Protein AF-A0A350PKM1-F1 (afdb_monomer_lite)

Sequence (314 aa):
NRLILPARETRKLHSKLIIVDVNEETPDDEAVIIAGSYNFSNNAELSNDENTIIIFSDEIANQYYQNFKGVMSRAKGKSFGPSPKIDSEKFYEVYAVRDGAEFEIEIVPGFGYPVQLLGVEVPSIYAGEDSAYYFSGASASYLKNLLEGRRVRVFDYDGGEAYSAYNRFFAYVEIDIDGRTSSLNKEMLINGFGIYSEDFKQNEDSVKAFKNYEKIAKDNKRAIWKQESKIGTKVLRAKEIETGSAIEVVYPININTADQATLQLLPGIGKTYASRIIEYRLENKGFSSIEDLLKIKGIGAKRLARIRPLITLY

Radius of gyration: 25.8 Å; chains: 1; bounding box: 75×56×61 Å

Structure (mmCIF, N/CA/C/O backbone):
data_AF-A0A350PKM1-F1
#
_entry.id   AF-A0A350PKM1-F1
#
loop_
_atom_site.group_PDB
_atom_site.id
_atom_site.type_symbol
_atom_site.label_atom_id
_atom_site.label_alt_id
_atom_site.label_comp_id
_atom_site.label_asym_id
_atom_site.label_entity_id
_atom_site.label_seq_id
_atom_site.pdbx_PDB_ins_code
_atom_site.Cartn_x
_atom_site.Cartn_y
_atom_site.Cartn_z
_atom_site.occupancy
_atom_site.B_iso_or_equiv
_atom_site.auth_seq_id
_atom_site.auth_comp_id
_atom_site.auth_asym_id
_atom_site.auth_atom_id
_atom_site.pdbx_PDB_model_num
ATOM 1 N N . ASN A 1 1 ? 32.657 -17.689 -6.360 1.00 34.56 1 ASN A N 1
ATOM 2 C CA . ASN A 1 1 ? 31.602 -16.971 -5.607 1.00 34.56 1 ASN A CA 1
ATOM 3 C C . ASN A 1 1 ? 30.751 -16.141 -6.554 1.00 34.56 1 ASN A C 1
ATOM 5 O O . ASN A 1 1 ? 31.168 -15.054 -6.929 1.00 34.56 1 ASN A O 1
ATOM 9 N N . ARG A 1 2 ? 29.591 -16.649 -6.997 1.00 35.19 2 ARG A N 1
ATOM 10 C CA . ARG A 1 2 ? 28.630 -15.833 -7.760 1.00 35.19 2 ARG A CA 1
ATOM 11 C C . ARG A 1 2 ? 27.953 -14.879 -6.778 1.00 35.19 2 ARG A C 1
ATOM 13 O O . ARG A 1 2 ? 27.209 -15.322 -5.911 1.00 35.19 2 ARG A O 1
ATOM 20 N N . LEU A 1 3 ? 28.267 -13.591 -6.879 1.00 40.47 3 LEU A N 1
ATOM 21 C CA . LEU A 1 3 ? 27.626 -12.550 -6.086 1.00 40.47 3 LEU A CA 1
ATOM 22 C C . LEU A 1 3 ? 26.217 -12.326 -6.655 1.00 40.47 3 LEU A C 1
ATOM 24 O O . LEU A 1 3 ? 26.036 -11.562 -7.599 1.00 40.47 3 LEU A O 1
ATOM 28 N N . ILE A 1 4 ? 25.229 -13.050 -6.134 1.00 52.91 4 ILE A N 1
ATOM 29 C CA . ILE A 1 4 ? 23.826 -12.834 -6.494 1.00 52.91 4 ILE A CA 1
ATOM 30 C C . ILE A 1 4 ? 23.336 -11.656 -5.656 1.00 52.91 4 ILE A C 1
ATOM 32 O O . ILE A 1 4 ? 23.160 -11.777 -4.445 1.00 52.91 4 ILE A O 1
ATOM 36 N N . LEU A 1 5 ? 23.171 -10.496 -6.290 1.00 50.66 5 LEU A N 1
ATOM 37 C CA . LEU A 1 5 ? 22.567 -9.343 -5.630 1.00 50.66 5 LEU A CA 1
ATOM 38 C C . LEU A 1 5 ? 21.067 -9.613 -5.426 1.00 50.66 5 LEU A C 1
ATOM 40 O O . LEU A 1 5 ? 20.422 -10.112 -6.352 1.00 50.66 5 LEU A O 1
ATOM 44 N N . PRO A 1 6 ? 20.486 -9.281 -4.259 1.00 47.75 6 PRO A N 1
ATOM 45 C CA . PRO A 1 6 ? 19.041 -9.329 -4.088 1.00 47.75 6 PRO A CA 1
ATOM 46 C C . PRO A 1 6 ? 18.396 -8.390 -5.112 1.00 47.75 6 PRO A C 1
ATOM 48 O O . PRO A 1 6 ? 18.713 -7.201 -5.169 1.00 47.75 6 PRO A O 1
ATOM 51 N N . ALA A 1 7 ? 17.520 -8.932 -5.957 1.00 50.00 7 ALA A N 1
ATOM 52 C CA . ALA A 1 7 ? 16.883 -8.156 -7.009 1.00 50.00 7 ALA A CA 1
ATOM 53 C C . ALA A 1 7 ? 15.925 -7.126 -6.387 1.00 50.00 7 ALA A C 1
ATOM 55 O O . ALA A 1 7 ? 14.864 -7.481 -5.884 1.00 50.00 7 ALA A O 1
ATOM 56 N N . ARG A 1 8 ? 16.296 -5.841 -6.454 1.00 53.56 8 ARG A N 1
ATOM 57 C CA . ARG A 1 8 ? 15.384 -4.692 -6.274 1.00 53.56 8 ARG A CA 1
ATOM 58 C C . ARG A 1 8 ? 14.701 -4.283 -7.586 1.00 53.56 8 ARG A C 1
ATOM 60 O O . ARG A 1 8 ? 14.179 -3.183 -7.712 1.00 53.56 8 ARG A O 1
ATOM 67 N N . GLU A 1 9 ? 14.749 -5.162 -8.581 1.00 57.47 9 GLU A N 1
ATOM 68 C CA . GLU A 1 9 ? 14.128 -4.984 -9.886 1.00 57.47 9 GLU A CA 1
ATOM 69 C C . GLU A 1 9 ? 12.878 -5.866 -9.965 1.00 57.47 9 GLU A C 1
ATOM 71 O O . GLU A 1 9 ? 12.945 -7.073 -9.738 1.00 57.47 9 GLU A O 1
ATOM 76 N N . THR A 1 10 ? 11.735 -5.257 -10.290 1.00 53.25 10 THR A N 1
ATOM 77 C CA . THR A 1 10 ? 10.435 -5.940 -10.405 1.00 53.25 10 THR A CA 1
ATOM 78 C C . THR A 1 10 ? 10.341 -6.838 -11.641 1.00 53.25 10 THR A C 1
ATOM 80 O O . THR A 1 10 ? 9.487 -7.719 -11.711 1.00 53.25 10 THR A O 1
ATOM 83 N N . ARG A 1 11 ? 11.238 -6.656 -12.617 1.00 57.78 11 ARG A N 1
ATOM 84 C CA . ARG A 1 11 ? 11.265 -7.405 -13.877 1.00 57.78 11 ARG A CA 1
ATOM 85 C C . ARG A 1 11 ? 12.190 -8.612 -13.749 1.00 57.78 11 ARG A C 1
ATOM 87 O O . ARG A 1 11 ? 13.410 -8.478 -13.809 1.00 57.78 11 ARG A O 1
ATOM 94 N N . LYS A 1 12 ? 11.623 -9.812 -13.620 1.00 51.53 12 LYS A N 1
ATOM 95 C CA . LYS A 1 12 ? 12.386 -11.058 -13.784 1.00 51.53 12 LYS A CA 1
ATOM 96 C C . LYS A 1 12 ? 12.507 -11.369 -15.276 1.00 51.53 12 LYS A C 1
ATOM 98 O O . LYS A 1 12 ? 11.635 -12.013 -15.844 1.00 51.53 12 LYS A O 1
ATOM 103 N N . LEU A 1 13 ? 13.570 -10.900 -15.924 1.00 50.59 13 LEU A N 1
ATOM 104 C CA . LEU A 1 13 ? 13.894 -11.337 -17.284 1.00 50.59 13 LEU A CA 1
ATOM 105 C C . LEU A 1 13 ? 14.680 -12.653 -17.216 1.00 50.59 13 LEU A C 1
ATOM 107 O O . LEU A 1 13 ? 15.736 -12.718 -16.594 1.00 50.59 13 LEU A O 1
ATOM 111 N N . HIS A 1 14 ? 14.162 -13.703 -17.859 1.00 58.03 14 HIS A N 1
ATOM 112 C CA . HIS A 1 14 ? 14.832 -15.003 -18.022 1.00 58.03 14 HIS A CA 1
ATOM 113 C C . HIS A 1 14 ? 15.586 -15.093 -19.367 1.00 58.03 14 HIS A C 1
ATOM 115 O O . HIS A 1 14 ? 15.709 -16.167 -19.958 1.00 58.03 14 HIS A O 1
ATOM 121 N N . SER A 1 15 ? 16.065 -13.959 -19.887 1.00 63.00 15 SER A N 1
ATOM 122 C CA . SER A 1 15 ? 16.890 -13.904 -21.099 1.00 63.00 15 SER A CA 1
ATOM 123 C C . SER A 1 15 ? 18.351 -14.188 -20.757 1.00 63.00 15 SER A C 1
ATOM 125 O O . SER A 1 15 ? 18.893 -13.571 -19.837 1.00 63.00 15 SER A O 1
ATOM 127 N N . LYS A 1 16 ? 19.001 -15.084 -21.507 1.00 78.19 16 LYS A N 1
ATOM 128 C CA . LYS A 1 16 ? 20.454 -15.277 -21.436 1.00 78.19 16 LYS A CA 1
ATOM 129 C C . LYS A 1 16 ? 21.103 -14.336 -22.437 1.00 78.19 16 LYS A C 1
ATOM 131 O O . LYS A 1 16 ? 20.710 -14.301 -23.600 1.00 78.19 16 LYS A O 1
ATOM 136 N N . LEU A 1 17 ? 22.046 -13.547 -21.942 1.00 83.88 17 LEU A N 1
ATOM 137 C CA . LEU A 1 17 ? 22.749 -12.526 -22.700 1.00 83.88 17 LEU A CA 1
ATOM 138 C C . LEU A 1 17 ? 24.229 -12.595 -22.337 1.00 83.88 17 LEU A C 1
ATOM 140 O O . LEU A 1 17 ? 24.576 -12.546 -21.155 1.00 83.88 17 LEU A O 1
ATOM 144 N N . ILE A 1 18 ? 25.078 -12.678 -23.354 1.00 87.81 18 ILE A N 1
ATOM 145 C CA . ILE A 1 18 ? 26.523 -12.494 -23.247 1.00 87.81 18 ILE A CA 1
ATOM 146 C C . ILE A 1 18 ? 26.876 -11.277 -24.102 1.00 87.81 18 ILE A C 1
ATOM 148 O O . ILE A 1 18 ? 26.393 -11.146 -25.226 1.00 87.81 18 ILE A O 1
ATOM 152 N N . ILE A 1 19 ? 27.684 -10.385 -23.534 1.00 87.81 19 ILE A N 1
ATOM 153 C CA . ILE A 1 19 ? 28.197 -9.181 -24.188 1.00 87.81 19 ILE A CA 1
ATOM 154 C C . ILE A 1 19 ? 29.717 -9.296 -24.160 1.00 87.81 19 ILE A C 1
ATOM 156 O O . ILE A 1 19 ? 30.282 -9.445 -23.074 1.00 87.81 19 ILE A O 1
ATOM 160 N N . VAL A 1 20 ? 30.349 -9.252 -25.327 1.00 89.12 20 VAL A N 1
ATOM 161 C CA . VAL A 1 20 ? 31.797 -9.412 -25.501 1.00 89.12 20 VAL A CA 1
ATOM 162 C C . VAL A 1 20 ? 32.359 -8.142 -26.143 1.00 89.12 20 VAL A C 1
ATOM 164 O O . VAL A 1 20 ? 31.715 -7.565 -27.016 1.00 89.12 20 VAL A O 1
ATOM 167 N N . ASP A 1 21 ? 33.493 -7.670 -25.626 1.00 86.81 21 ASP A N 1
ATOM 168 C CA . ASP A 1 21 ? 34.343 -6.592 -26.166 1.00 86.81 21 ASP A CA 1
ATOM 169 C C . ASP A 1 21 ? 33.690 -5.219 -26.430 1.00 86.81 21 ASP A C 1
ATOM 171 O O . ASP A 1 21 ? 34.289 -4.324 -27.005 1.00 86.81 21 ASP A O 1
ATOM 175 N N . VAL A 1 22 ? 32.510 -4.958 -25.856 1.00 82.06 22 VAL A N 1
ATOM 176 C CA . VAL A 1 22 ? 31.774 -3.678 -25.996 1.00 82.06 22 VAL A CA 1
ATOM 177 C C . VAL A 1 22 ? 32.488 -2.417 -25.468 1.00 82.06 22 VAL A C 1
ATOM 179 O O . VAL A 1 22 ? 31.975 -1.314 -25.628 1.00 82.06 22 VAL A O 1
ATOM 182 N N . ASN A 1 23 ? 33.617 -2.557 -24.767 1.00 74.62 23 ASN A N 1
ATOM 183 C CA . ASN A 1 23 ? 34.406 -1.420 -24.272 1.00 74.62 23 ASN A CA 1
ATOM 184 C C . ASN A 1 23 ? 35.846 -1.415 -24.817 1.00 74.62 23 ASN A C 1
ATOM 186 O O . ASN A 1 23 ? 36.644 -0.614 -24.335 1.00 74.62 23 ASN A O 1
ATOM 190 N N . GLU A 1 24 ? 36.196 -2.318 -25.735 1.00 72.44 24 GLU A N 1
ATOM 191 C CA . GLU A 1 24 ? 37.528 -2.351 -26.344 1.00 72.44 24 GLU A CA 1
ATOM 192 C C . GLU A 1 24 ? 37.528 -1.470 -27.601 1.00 72.44 24 GLU A C 1
ATOM 194 O O . GLU A 1 24 ? 36.655 -1.584 -28.455 1.00 72.44 24 GLU A O 1
ATOM 199 N N . GLU A 1 25 ? 38.495 -0.558 -27.708 1.00 59.00 25 GLU A N 1
ATOM 200 C CA . GLU A 1 25 ? 38.661 0.339 -28.864 1.00 59.00 25 GLU A CA 1
ATOM 201 C C . GLU A 1 25 ? 39.729 -0.212 -29.822 1.00 59.00 25 GLU A C 1
ATOM 203 O O . GLU A 1 25 ? 40.675 0.483 -30.203 1.00 59.00 25 GLU A O 1
ATOM 208 N N . THR A 1 26 ? 39.642 -1.493 -30.177 1.00 65.06 26 THR A N 1
ATOM 209 C CA . THR A 1 26 ? 40.535 -2.082 -31.181 1.00 65.06 26 THR A CA 1
ATOM 210 C C . THR A 1 26 ? 39.914 -1.937 -32.573 1.00 65.06 26 THR A C 1
ATOM 212 O O . THR A 1 26 ? 38.827 -2.459 -32.786 1.00 65.06 26 THR A O 1
ATOM 215 N N . PRO A 1 27 ? 40.580 -1.276 -33.544 1.00 61.25 27 PRO A N 1
ATOM 216 C CA . PRO A 1 27 ? 40.003 -0.967 -34.862 1.00 61.25 27 PRO A CA 1
ATOM 217 C C . PRO A 1 27 ? 39.551 -2.169 -35.705 1.00 61.25 27 PRO A C 1
ATOM 219 O O . PRO A 1 27 ? 38.810 -1.979 -36.665 1.00 61.25 27 PRO A O 1
ATOM 222 N N . ASP A 1 28 ? 40.032 -3.368 -35.373 1.00 70.44 28 ASP A N 1
ATOM 223 C CA . ASP A 1 28 ? 39.831 -4.598 -36.143 1.00 70.44 28 ASP A CA 1
ATOM 224 C C . ASP A 1 28 ? 38.879 -5.596 -35.451 1.00 70.44 28 ASP A C 1
ATOM 226 O O . ASP A 1 28 ? 38.765 -6.731 -35.914 1.00 70.44 28 ASP A O 1
ATOM 230 N N . ASP A 1 29 ? 38.229 -5.208 -34.347 1.00 75.56 29 ASP A N 1
ATOM 231 C CA . ASP A 1 29 ? 37.332 -6.086 -33.584 1.00 75.56 29 ASP A CA 1
ATOM 232 C C . ASP A 1 29 ? 35.927 -5.482 -33.484 1.00 75.56 29 ASP A C 1
ATOM 234 O O . ASP A 1 29 ? 35.776 -4.283 -33.255 1.00 75.56 29 ASP A O 1
ATOM 238 N N . GLU A 1 30 ? 34.901 -6.311 -33.673 1.00 81.06 30 GLU A N 1
ATOM 239 C CA . GLU A 1 30 ? 33.496 -5.906 -33.569 1.00 81.06 30 GLU A CA 1
ATOM 240 C C . GLU A 1 30 ? 32.898 -6.495 -32.295 1.00 81.06 30 GLU A C 1
ATOM 242 O O . GLU A 1 30 ? 33.002 -7.696 -32.033 1.00 81.06 30 GLU A O 1
ATOM 247 N N . ALA A 1 31 ? 32.189 -5.678 -31.520 1.00 87.62 31 ALA A N 1
ATOM 248 C CA . ALA A 1 31 ? 31.529 -6.157 -30.319 1.00 87.62 31 ALA A CA 1
ATOM 249 C C . ALA A 1 31 ? 30.467 -7.220 -30.652 1.00 87.62 31 ALA A C 1
ATOM 251 O O . ALA A 1 31 ? 29.660 -7.084 -31.584 1.00 87.62 31 ALA A O 1
ATOM 252 N N . VAL A 1 32 ? 30.426 -8.272 -29.829 1.00 90.81 32 VAL A N 1
ATOM 253 C CA . VAL A 1 32 ? 29.565 -9.439 -30.056 1.00 90.81 32 VAL A CA 1
ATOM 254 C C . VAL A 1 32 ? 28.478 -9.532 -28.995 1.00 90.81 32 VAL A C 1
ATOM 256 O O . VAL A 1 32 ? 28.735 -9.520 -27.786 1.00 90.81 32 VAL A O 1
ATOM 259 N N . ILE A 1 33 ? 27.242 -9.703 -29.458 1.00 90.44 33 ILE A N 1
ATOM 260 C CA . ILE A 1 33 ? 26.096 -10.071 -28.630 1.00 90.44 33 ILE A CA 1
ATOM 261 C C . ILE A 1 33 ? 25.710 -11.513 -28.915 1.00 90.44 33 ILE A C 1
ATOM 263 O O . ILE A 1 33 ? 25.400 -11.869 -30.048 1.00 90.44 33 ILE A O 1
ATOM 267 N N . ILE A 1 34 ? 25.655 -12.325 -27.861 1.00 90.06 34 ILE A N 1
ATOM 268 C CA . ILE A 1 34 ? 25.079 -13.669 -27.910 1.00 90.06 34 ILE A CA 1
ATOM 269 C C . ILE A 1 34 ? 23.816 -13.648 -27.057 1.00 90.06 34 ILE A C 1
ATOM 271 O O . ILE A 1 34 ? 23.873 -13.449 -25.840 1.00 90.06 34 ILE A O 1
ATOM 275 N N . ALA A 1 35 ? 22.669 -13.834 -27.699 1.00 87.12 35 ALA A N 1
ATOM 276 C CA . ALA A 1 35 ? 21.365 -13.819 -27.054 1.00 87.12 35 ALA A CA 1
ATOM 277 C C . ALA A 1 35 ? 20.529 -15.015 -27.511 1.00 87.12 35 ALA A C 1
ATOM 279 O O . ALA A 1 35 ? 20.674 -15.505 -28.630 1.00 87.12 35 ALA A O 1
ATOM 280 N N . GLY A 1 36 ? 19.630 -15.489 -26.654 1.00 82.25 36 GLY A N 1
ATOM 281 C CA . GLY A 1 36 ? 18.785 -16.619 -27.013 1.00 82.25 36 GLY A CA 1
ATOM 282 C C . GLY A 1 36 ? 18.099 -17.286 -25.834 1.00 82.25 36 GLY A C 1
ATOM 283 O O . GLY A 1 36 ? 18.133 -16.801 -24.697 1.00 82.25 36 GLY A O 1
ATOM 284 N N . SER A 1 37 ? 17.476 -18.423 -26.127 1.00 77.75 37 SER A N 1
ATOM 285 C CA . SER A 1 37 ? 16.892 -19.308 -25.120 1.00 77.75 37 SER A CA 1
ATOM 286 C C . SER A 1 37 ? 17.868 -20.371 -24.615 1.00 77.75 37 SER A C 1
ATOM 288 O O . SER A 1 37 ? 17.511 -21.059 -23.658 1.00 77.75 37 SER A O 1
ATOM 290 N N . TYR A 1 38 ? 19.078 -20.453 -25.192 1.00 76.12 38 TYR A N 1
ATOM 291 C CA . TYR A 1 38 ? 20.022 -21.541 -24.938 1.00 76.12 38 TYR A CA 1
ATOM 292 C C . TYR A 1 38 ? 20.408 -21.701 -23.461 1.00 76.12 38 TYR A C 1
ATOM 294 O O . TYR A 1 38 ? 20.801 -20.736 -22.793 1.00 76.12 38 TYR A O 1
ATOM 302 N N . ASN A 1 39 ? 20.306 -22.928 -22.949 1.00 73.69 39 ASN A N 1
ATOM 303 C CA . ASN A 1 39 ? 20.687 -23.327 -21.600 1.00 73.69 39 ASN A CA 1
ATOM 304 C C . ASN A 1 39 ? 21.646 -24.512 -21.665 1.00 73.69 39 ASN A C 1
ATOM 306 O O . ASN A 1 39 ? 21.363 -25.515 -22.305 1.00 73.69 39 ASN A O 1
ATOM 310 N N . PHE A 1 40 ? 22.719 -24.476 -20.875 1.00 74.19 40 PHE A N 1
ATOM 311 C CA . PHE A 1 40 ? 23.595 -25.636 -20.688 1.00 74.19 40 PHE A CA 1
ATOM 312 C C . PHE A 1 40 ? 22.873 -26.734 -19.879 1.00 74.19 40 PHE A C 1
ATOM 314 O O . PHE A 1 40 ? 23.018 -26.814 -18.657 1.00 74.19 40 PHE A O 1
ATOM 321 N N . SER A 1 41 ? 22.034 -27.536 -20.542 1.00 76.50 41 SER A N 1
ATOM 322 C CA . SER A 1 41 ? 21.168 -28.551 -19.931 1.00 76.50 41 SER A CA 1
ATOM 323 C C . SER A 1 41 ? 21.032 -29.798 -20.810 1.00 76.50 41 SER A C 1
ATOM 325 O O . SER A 1 41 ? 21.142 -29.715 -22.028 1.00 76.50 41 SER A O 1
ATOM 327 N N . ASN A 1 42 ? 20.709 -30.950 -20.209 1.00 77.94 42 ASN A N 1
ATOM 328 C CA . ASN A 1 42 ? 20.476 -32.188 -20.970 1.00 77.94 42 ASN A CA 1
ATOM 329 C C . ASN A 1 42 ? 19.335 -32.056 -21.992 1.00 77.94 42 ASN A C 1
ATOM 331 O O . ASN A 1 42 ? 19.364 -32.718 -23.023 1.00 77.94 42 ASN A O 1
ATOM 335 N N . ASN A 1 43 ? 18.331 -31.217 -21.720 1.00 75.19 43 ASN A N 1
ATOM 336 C CA . ASN A 1 43 ? 17.219 -31.013 -22.650 1.00 75.19 43 ASN A CA 1
ATOM 337 C C . ASN A 1 43 ? 17.659 -30.243 -23.902 1.00 75.19 43 ASN A C 1
ATOM 339 O O . ASN A 1 43 ? 17.219 -30.595 -24.991 1.00 75.19 43 ASN A O 1
ATOM 343 N N . ALA A 1 44 ? 18.563 -29.269 -23.762 1.00 70.19 44 ALA A N 1
ATOM 344 C CA . ALA A 1 44 ? 19.151 -28.551 -24.893 1.00 70.19 44 ALA A CA 1
ATOM 345 C C . ALA A 1 44 ? 19.900 -29.502 -25.840 1.00 70.19 44 ALA A C 1
ATOM 347 O O . ALA A 1 44 ? 19.700 -29.462 -27.050 1.00 70.19 44 ALA A O 1
ATOM 348 N N . GLU A 1 45 ? 20.692 -30.415 -25.270 1.00 73.12 45 GLU A N 1
ATOM 349 C CA . GLU A 1 45 ? 21.481 -31.397 -26.024 1.00 73.12 45 GLU A CA 1
ATOM 350 C C . GLU A 1 45 ? 20.616 -32.453 -26.731 1.00 73.12 45 GLU A C 1
ATOM 352 O O . GLU A 1 45 ? 20.971 -32.934 -27.805 1.00 73.12 45 GLU A O 1
ATOM 357 N N . LEU A 1 46 ? 19.487 -32.842 -26.127 1.00 79.31 46 LEU A N 1
ATOM 358 C CA . LEU A 1 46 ? 18.683 -33.975 -26.602 1.00 79.31 46 LEU A CA 1
ATOM 359 C C . LEU A 1 46 ? 17.446 -33.572 -27.412 1.00 79.31 46 LEU A C 1
ATOM 361 O O . LEU A 1 46 ? 17.027 -34.330 -28.284 1.00 79.31 46 LEU A O 1
ATOM 365 N N . SER A 1 47 ? 16.841 -32.420 -27.117 1.00 78.56 47 SER A N 1
ATOM 366 C CA . SER A 1 47 ? 15.593 -31.962 -27.744 1.00 78.56 47 SER A CA 1
ATOM 367 C C . SER A 1 47 ? 15.794 -30.812 -28.732 1.00 78.56 47 SER A C 1
ATOM 369 O O . SER A 1 47 ? 14.922 -30.610 -29.573 1.00 78.56 47 SER A O 1
ATOM 371 N N . ASN A 1 48 ? 16.919 -30.087 -28.641 1.00 69.56 48 ASN A N 1
ATOM 372 C CA . ASN A 1 48 ? 17.328 -29.001 -29.540 1.00 69.56 48 ASN A CA 1
ATOM 373 C C . ASN A 1 48 ? 16.192 -28.026 -29.925 1.00 69.56 48 ASN A C 1
ATOM 375 O O . ASN A 1 48 ? 15.982 -27.720 -31.098 1.00 69.56 48 ASN A O 1
ATOM 379 N N . ASP A 1 49 ? 15.431 -27.559 -28.934 1.00 72.56 49 ASP A N 1
ATOM 380 C CA . ASP A 1 49 ? 14.346 -26.578 -29.080 1.00 72.56 49 ASP A CA 1
ATOM 381 C C . ASP A 1 49 ? 14.792 -25.144 -28.724 1.00 72.56 49 ASP A C 1
ATOM 383 O O . ASP A 1 49 ? 13.974 -24.238 -28.537 1.00 72.56 49 ASP A O 1
ATOM 387 N N . GLU A 1 50 ? 16.105 -24.919 -28.642 1.00 76.50 50 GLU A N 1
ATOM 388 C CA . GLU A 1 50 ? 16.705 -23.652 -28.244 1.00 76.50 50 GLU A CA 1
ATOM 389 C C . GLU A 1 50 ? 17.212 -22.857 -29.452 1.00 76.50 50 GLU A C 1
ATOM 391 O O . GLU A 1 50 ? 17.787 -23.397 -30.391 1.00 76.50 50 GLU A O 1
ATOM 396 N N . ASN A 1 51 ? 17.023 -21.537 -29.411 1.00 79.81 51 ASN A N 1
ATOM 397 C CA . ASN A 1 51 ? 17.501 -20.629 -30.446 1.00 79.81 51 ASN A CA 1
ATOM 398 C C . ASN A 1 51 ? 18.624 -19.757 -29.884 1.00 79.81 51 ASN A C 1
ATOM 400 O O . ASN A 1 51 ? 18.469 -19.167 -28.809 1.00 79.81 51 ASN A O 1
ATOM 404 N N . THR A 1 52 ? 19.707 -19.628 -30.651 1.00 85.44 52 THR A N 1
ATOM 405 C CA . THR A 1 52 ? 20.831 -18.727 -30.370 1.00 85.44 52 THR A CA 1
ATOM 406 C C . THR A 1 52 ? 21.024 -17.783 -31.545 1.00 85.44 52 THR A C 1
ATOM 408 O O . THR A 1 52 ? 21.116 -18.217 -32.691 1.00 85.44 52 THR A O 1
ATOM 411 N N . ILE A 1 53 ? 21.103 -16.489 -31.253 1.00 88.19 53 ILE A N 1
ATOM 412 C CA . ILE A 1 53 ? 21.441 -15.442 -32.211 1.00 88.19 53 ILE A CA 1
ATOM 413 C C . ILE A 1 53 ? 22.768 -14.830 -31.771 1.00 88.19 53 ILE A C 1
ATOM 415 O O . ILE A 1 53 ? 22.938 -14.466 -30.605 1.00 88.19 53 ILE A O 1
ATOM 419 N N . ILE A 1 54 ? 23.693 -14.724 -32.723 1.00 91.81 54 ILE A N 1
ATOM 420 C CA . ILE A 1 54 ? 24.980 -14.050 -32.558 1.00 91.81 54 ILE A CA 1
ATOM 421 C C . ILE A 1 54 ? 24.962 -12.824 -33.465 1.00 91.81 54 ILE A C 1
ATOM 423 O O . ILE A 1 54 ? 24.710 -12.948 -34.663 1.00 91.81 54 ILE A O 1
ATOM 427 N N . ILE A 1 55 ? 25.178 -11.649 -32.883 1.00 91.12 55 ILE A N 1
ATOM 428 C CA . ILE A 1 55 ? 25.160 -10.364 -33.581 1.00 91.12 55 ILE A CA 1
ATOM 429 C C . ILE A 1 55 ? 26.542 -9.736 -33.440 1.00 91.12 55 ILE A C 1
ATOM 431 O O . ILE A 1 55 ? 26.996 -9.523 -32.318 1.00 91.12 55 ILE A O 1
ATOM 435 N N . PHE A 1 56 ? 27.163 -9.428 -34.574 1.00 92.44 56 PHE A N 1
ATOM 436 C CA . PHE A 1 56 ? 28.409 -8.671 -34.676 1.00 92.44 56 PHE A CA 1
ATOM 437 C C . PHE A 1 56 ? 28.031 -7.238 -35.062 1.00 92.44 56 PHE A C 1
ATOM 439 O O . PHE A 1 56 ? 27.518 -7.014 -36.160 1.00 92.44 56 PHE A O 1
ATOM 446 N N . SER A 1 57 ? 28.074 -6.316 -34.096 1.00 88.00 57 SER A N 1
ATOM 447 C CA . SER A 1 57 ? 27.697 -4.909 -34.291 1.00 88.00 57 SER A CA 1
ATOM 448 C C . SER A 1 57 ? 27.953 -4.097 -33.023 1.00 88.00 57 SER A C 1
ATOM 450 O O . SER A 1 57 ? 27.262 -4.283 -32.018 1.00 88.00 57 SER A O 1
ATOM 452 N N . ASP A 1 58 ? 28.843 -3.109 -33.108 1.00 83.44 58 ASP A N 1
ATOM 453 C CA . ASP A 1 58 ? 29.119 -2.173 -32.010 1.00 83.44 58 ASP A CA 1
ATOM 454 C C . ASP A 1 58 ? 27.884 -1.371 -31.595 1.00 83.44 58 ASP A C 1
ATOM 456 O O . ASP A 1 58 ? 27.616 -1.177 -30.407 1.00 83.44 58 ASP A O 1
ATOM 460 N N . GLU A 1 59 ? 27.087 -0.927 -32.572 1.00 85.06 59 GLU A N 1
ATOM 461 C CA . GLU A 1 59 ? 25.875 -0.147 -32.323 1.00 85.06 59 GLU A CA 1
ATOM 462 C C . GLU A 1 59 ? 24.856 -0.949 -31.504 1.00 85.06 59 GLU A C 1
ATOM 464 O O . GLU A 1 59 ? 24.330 -0.461 -30.497 1.00 85.06 59 GLU A O 1
ATOM 469 N N . ILE A 1 60 ? 24.585 -2.192 -31.914 1.00 85.94 60 ILE A N 1
ATOM 470 C CA . ILE A 1 60 ? 23.651 -3.067 -31.203 1.00 85.94 60 ILE A CA 1
ATOM 471 C C . ILE A 1 60 ? 24.251 -3.456 -29.850 1.00 85.94 60 ILE A C 1
ATOM 473 O O . ILE A 1 60 ? 23.560 -3.383 -28.829 1.00 85.94 60 ILE A O 1
ATOM 477 N N . ALA A 1 61 ? 25.537 -3.809 -29.802 1.00 85.88 61 ALA A N 1
ATOM 478 C CA . ALA A 1 61 ? 26.195 -4.206 -28.567 1.00 85.88 61 ALA A CA 1
ATOM 479 C C . ALA A 1 61 ? 26.165 -3.102 -27.505 1.00 85.88 61 ALA A C 1
ATOM 481 O O . ALA A 1 61 ? 25.833 -3.370 -26.345 1.00 85.88 61 ALA A O 1
ATOM 482 N N . ASN A 1 62 ? 26.402 -1.850 -27.899 1.00 82.31 62 ASN A N 1
ATOM 483 C CA . ASN A 1 62 ? 26.314 -0.693 -27.016 1.00 82.31 62 ASN A CA 1
ATOM 484 C C . ASN A 1 62 ? 24.903 -0.534 -26.416 1.00 82.31 62 ASN A C 1
ATOM 486 O O . ASN A 1 62 ? 24.767 -0.288 -25.216 1.00 82.31 62 ASN A O 1
ATOM 490 N N . GLN A 1 63 ? 23.836 -0.746 -27.195 1.00 82.56 63 GLN A N 1
ATOM 491 C CA . GLN A 1 63 ? 22.458 -0.686 -26.682 1.00 82.56 63 GLN A CA 1
ATOM 492 C C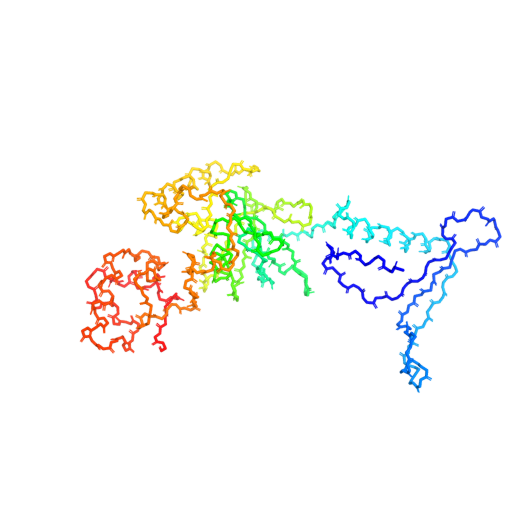 . GLN A 1 63 ? 22.190 -1.760 -25.615 1.00 82.56 63 GLN A C 1
ATOM 494 O O . GLN A 1 63 ? 21.647 -1.463 -24.543 1.00 82.56 63 GLN A O 1
ATOM 499 N N . TYR A 1 64 ? 22.614 -3.003 -25.864 1.00 84.25 64 TYR A N 1
ATOM 500 C CA . TYR A 1 64 ? 22.504 -4.093 -24.888 1.00 84.25 64 TYR A CA 1
ATOM 501 C C . TYR A 1 64 ? 23.350 -3.831 -23.640 1.00 84.25 64 TYR A C 1
ATOM 503 O O . TYR A 1 64 ? 22.899 -4.084 -22.518 1.00 84.25 64 TYR A O 1
ATOM 511 N N . TYR A 1 65 ? 24.547 -3.273 -23.809 1.00 83.31 65 TYR A N 1
ATOM 512 C CA . TYR A 1 65 ? 25.419 -2.912 -22.701 1.00 83.31 65 TYR A CA 1
ATOM 513 C C . TYR A 1 65 ? 24.810 -1.810 -21.835 1.00 83.31 65 TYR A C 1
ATOM 515 O O . TYR A 1 65 ? 24.736 -1.969 -20.617 1.00 83.31 65 TYR A O 1
ATOM 523 N N . GLN A 1 66 ? 24.279 -0.737 -22.423 1.00 81.56 66 GLN A N 1
ATOM 524 C CA . GLN A 1 66 ? 23.576 0.311 -21.677 1.00 81.56 66 GLN A CA 1
ATOM 525 C C . GLN A 1 66 ? 22.377 -0.247 -20.901 1.00 81.56 66 GLN A C 1
ATOM 527 O O . GLN A 1 66 ? 22.195 0.079 -19.723 1.00 81.56 66 GLN A O 1
ATOM 532 N N . ASN A 1 67 ? 21.599 -1.146 -21.515 1.00 80.12 67 ASN A N 1
ATOM 533 C CA . ASN A 1 67 ? 20.500 -1.830 -20.839 1.00 80.12 67 ASN A CA 1
ATOM 534 C C . ASN A 1 67 ? 21.003 -2.646 -19.636 1.00 80.12 67 ASN A C 1
ATOM 536 O O . ASN A 1 67 ? 20.521 -2.453 -18.515 1.00 80.12 67 ASN A O 1
ATOM 540 N N . PHE A 1 68 ? 22.033 -3.475 -19.838 1.00 81.38 68 PHE A N 1
ATOM 541 C CA . PHE A 1 68 ? 22.665 -4.265 -18.783 1.00 81.38 68 PHE A CA 1
ATOM 542 C C . PHE A 1 68 ? 23.190 -3.387 -17.641 1.00 81.38 68 PHE A C 1
ATOM 544 O O . PHE A 1 68 ? 22.965 -3.685 -16.466 1.00 81.38 68 PHE A O 1
ATOM 551 N N . LYS A 1 69 ? 23.843 -2.262 -17.951 1.00 81.81 69 LYS A N 1
ATOM 552 C CA . LYS A 1 69 ? 24.318 -1.299 -16.946 1.00 81.81 69 LYS A CA 1
ATOM 553 C C . LYS A 1 69 ? 23.159 -0.660 -16.187 1.00 81.81 69 LYS A C 1
ATOM 555 O O . LYS A 1 69 ? 23.274 -0.485 -14.973 1.00 81.81 69 LYS A O 1
ATOM 560 N N . GLY A 1 70 ? 22.043 -0.378 -16.856 1.00 78.50 70 GLY A N 1
ATOM 561 C CA . GLY A 1 70 ? 20.799 0.070 -16.234 1.00 78.50 70 GLY A CA 1
ATOM 562 C C . GLY A 1 70 ? 20.236 -0.959 -15.250 1.00 78.50 70 GLY A C 1
ATOM 563 O O . GLY A 1 70 ? 20.011 -0.622 -14.088 1.00 78.50 70 GLY A O 1
ATOM 564 N N . VAL A 1 71 ? 20.081 -2.216 -15.678 1.00 77.62 71 VAL A N 1
ATOM 565 C CA . VAL A 1 71 ? 19.650 -3.346 -14.826 1.00 77.62 71 VAL A CA 1
ATOM 566 C C . VAL A 1 71 ? 20.581 -3.496 -13.622 1.00 77.62 71 VAL A C 1
ATOM 568 O O . VAL A 1 71 ? 20.139 -3.508 -12.477 1.00 77.62 71 VAL A O 1
ATOM 571 N N . MET A 1 72 ? 21.897 -3.509 -13.846 1.00 77.75 72 MET A N 1
ATOM 572 C CA . MET A 1 72 ? 22.885 -3.603 -12.768 1.00 77.75 72 MET A CA 1
ATOM 573 C C . MET A 1 72 ? 22.841 -2.413 -11.808 1.00 77.75 72 MET A C 1
ATOM 575 O O . MET A 1 72 ? 23.063 -2.582 -10.607 1.00 77.75 72 MET A O 1
ATOM 579 N N . SER A 1 73 ? 22.581 -1.208 -12.312 1.00 79.88 73 SER A N 1
ATOM 580 C CA . SER A 1 73 ? 22.423 -0.008 -11.493 1.00 79.88 73 SER A CA 1
ATOM 581 C C . SER A 1 73 ? 21.184 -0.115 -10.597 1.00 79.88 73 SER A C 1
ATOM 583 O O . SER A 1 73 ? 21.287 0.152 -9.397 1.00 79.88 73 SER A O 1
ATOM 585 N N . ARG A 1 74 ? 20.052 -0.597 -11.130 1.00 78.00 74 ARG A N 1
ATOM 586 C CA . ARG A 1 74 ? 18.817 -0.851 -10.367 1.00 78.00 74 ARG A CA 1
ATOM 587 C C . ARG A 1 74 ? 18.969 -1.981 -9.354 1.00 78.00 74 ARG A C 1
ATOM 589 O O . ARG A 1 74 ? 18.614 -1.807 -8.191 1.00 78.00 74 ARG A O 1
ATOM 596 N N . ALA A 1 75 ? 19.604 -3.088 -9.734 1.00 73.50 75 ALA A N 1
ATOM 597 C CA . ALA A 1 75 ? 19.924 -4.191 -8.826 1.00 73.50 75 ALA A CA 1
ATOM 598 C C . ALA A 1 75 ? 20.817 -3.747 -7.651 1.00 73.50 75 ALA A C 1
ATOM 600 O O . ALA A 1 75 ? 20.679 -4.244 -6.537 1.00 73.50 75 ALA A O 1
ATOM 601 N N . LYS A 1 76 ? 21.706 -2.770 -7.877 1.00 76.31 76 LYS A N 1
ATOM 602 C CA . LYS A 1 76 ? 22.532 -2.137 -6.834 1.00 76.31 76 LYS A CA 1
ATOM 603 C C . LYS A 1 76 ? 21.817 -1.007 -6.076 1.00 76.31 76 LYS A C 1
ATOM 605 O O . LYS A 1 76 ? 22.431 -0.413 -5.195 1.00 76.31 76 LYS A O 1
ATOM 610 N N . GLY A 1 77 ? 20.571 -0.677 -6.422 1.00 72.75 77 GLY A N 1
ATOM 611 C CA . GLY A 1 77 ? 19.811 0.434 -5.837 1.00 72.75 77 GLY A CA 1
ATOM 612 C C . GLY A 1 77 ? 20.376 1.825 -6.148 1.00 72.75 77 GLY A C 1
ATOM 613 O O . GLY A 1 77 ? 20.089 2.767 -5.419 1.00 72.75 77 GLY A O 1
ATOM 614 N N . LYS A 1 78 ? 21.211 1.955 -7.186 1.00 79.38 78 LYS A N 1
ATOM 615 C CA . LYS A 1 78 ? 21.831 3.226 -7.605 1.00 79.38 78 LYS A CA 1
ATOM 616 C C . LYS A 1 78 ? 20.946 4.042 -8.544 1.00 79.38 78 LYS A C 1
ATOM 618 O O . LYS A 1 78 ? 21.130 5.246 -8.669 1.00 79.38 78 LYS A O 1
ATOM 623 N N . SER A 1 79 ? 20.021 3.384 -9.228 1.00 78.44 79 SER A N 1
ATOM 624 C CA . SER A 1 79 ? 18.991 4.013 -10.050 1.00 78.44 79 SER A CA 1
ATOM 625 C C . SER A 1 79 ? 17.687 3.250 -9.881 1.00 78.44 79 SER A C 1
ATOM 627 O O . SER A 1 79 ? 17.669 2.148 -9.333 1.00 78.44 79 SER A O 1
ATOM 629 N N . PHE A 1 80 ? 16.598 3.836 -10.360 1.00 73.44 80 PHE A N 1
ATOM 630 C CA . PHE A 1 80 ? 15.269 3.246 -10.324 1.00 73.44 80 PHE A CA 1
ATOM 631 C C . PHE A 1 80 ? 14.664 3.353 -11.720 1.00 73.44 80 PHE A C 1
ATOM 633 O O . PHE A 1 80 ? 15.011 4.258 -12.481 1.00 73.44 80 PHE A O 1
ATOM 640 N N . GLY A 1 81 ? 13.812 2.396 -12.086 1.00 70.94 81 GLY A N 1
ATOM 641 C CA . GLY A 1 81 ? 13.063 2.502 -13.335 1.00 70.94 81 GLY A CA 1
ATOM 642 C C . GLY A 1 81 ? 12.097 3.690 -13.271 1.00 70.94 81 GLY A C 1
ATOM 643 O O . GLY A 1 81 ? 11.634 4.018 -12.176 1.00 70.94 81 GLY A O 1
ATOM 644 N N . PRO A 1 82 ? 11.790 4.342 -14.404 1.00 72.88 82 PRO A N 1
ATOM 645 C CA . PRO A 1 82 ? 10.701 5.306 -14.434 1.00 72.88 82 PRO A CA 1
ATOM 646 C C . PRO A 1 82 ? 9.383 4.583 -14.141 1.00 72.88 82 PRO A C 1
ATOM 648 O O . PRO A 1 82 ? 9.115 3.520 -14.716 1.00 72.88 82 PRO A O 1
ATOM 651 N N . SER A 1 83 ? 8.566 5.162 -13.263 1.00 82.25 83 SER A N 1
ATOM 652 C CA . SER A 1 83 ? 7.185 4.721 -13.093 1.00 82.25 83 SER A CA 1
ATOM 653 C C . SER A 1 83 ? 6.391 5.083 -14.356 1.00 82.25 83 SER A C 1
ATOM 655 O O . SER A 1 83 ? 6.630 6.145 -14.941 1.00 82.25 83 SER A O 1
ATOM 657 N N . PRO A 1 84 ? 5.488 4.212 -14.833 1.00 86.81 84 PRO A N 1
ATOM 658 C CA . PRO A 1 84 ? 4.630 4.534 -15.965 1.00 86.81 84 PRO A CA 1
ATOM 659 C C . PRO A 1 84 ? 3.690 5.683 -15.598 1.00 86.81 84 PRO A C 1
ATOM 661 O O . PRO A 1 84 ? 3.409 5.915 -14.423 1.00 86.81 84 PRO A O 1
ATOM 664 N N . LYS A 1 85 ? 3.174 6.374 -16.616 1.00 89.88 85 LYS A N 1
ATOM 665 C CA . LYS A 1 85 ? 2.110 7.351 -16.394 1.00 89.88 85 LYS A CA 1
ATOM 666 C C . LYS A 1 85 ? 0.845 6.669 -15.895 1.00 89.88 85 LYS A C 1
ATOM 668 O O . LYS A 1 85 ? 0.542 5.554 -16.332 1.00 89.88 85 LYS A O 1
ATOM 673 N N . ILE A 1 86 ? 0.100 7.359 -15.038 1.00 93.06 86 ILE A N 1
ATOM 674 C CA . ILE A 1 86 ? -1.197 6.889 -14.548 1.00 93.06 86 ILE A CA 1
ATOM 675 C C . ILE A 1 86 ? -2.302 7.893 -14.859 1.00 93.06 86 ILE A C 1
ATOM 677 O O . ILE A 1 86 ? -2.103 9.102 -14.843 1.00 93.06 86 ILE A O 1
ATOM 681 N N . ASP A 1 87 ? -3.486 7.362 -15.128 1.00 95.25 87 ASP A N 1
ATOM 682 C CA . ASP A 1 87 ? -4.740 8.109 -15.125 1.00 95.25 87 ASP A CA 1
ATOM 683 C C . ASP A 1 87 ? -5.296 8.142 -13.694 1.00 95.25 87 ASP A C 1
ATOM 685 O O . ASP A 1 87 ? -5.538 7.077 -13.112 1.00 95.25 87 ASP A O 1
ATOM 689 N N . SER A 1 88 ? -5.472 9.346 -13.141 1.00 95.50 88 SER A N 1
ATOM 690 C CA . SER A 1 88 ? -5.972 9.581 -11.782 1.00 95.50 88 SER A CA 1
ATOM 691 C C . SER A 1 88 ? -7.468 9.302 -11.622 1.00 95.50 88 SER A C 1
ATOM 693 O O . SER A 1 88 ? -7.948 9.186 -10.496 1.00 95.50 88 SER A O 1
ATOM 695 N N . GLU A 1 89 ? -8.218 9.146 -12.713 1.00 95.12 89 GLU A N 1
ATOM 696 C CA . GLU A 1 89 ? -9.643 8.792 -12.697 1.00 95.12 89 GLU A CA 1
ATOM 697 C C . GLU A 1 89 ? -9.872 7.277 -12.835 1.00 95.12 89 GLU A C 1
ATOM 699 O O . GLU A 1 89 ? -10.957 6.765 -12.543 1.00 95.12 89 GLU A O 1
ATOM 704 N N . LYS A 1 90 ? -8.841 6.523 -13.231 1.00 95.81 90 LYS A N 1
ATOM 705 C CA . LYS A 1 90 ? -8.923 5.077 -13.442 1.00 95.81 90 LYS A CA 1
ATOM 706 C C . LYS A 1 90 ? -8.715 4.291 -12.144 1.00 95.81 90 LYS A C 1
ATOM 708 O O . LYS A 1 90 ? -7.830 4.579 -11.343 1.00 95.81 90 LYS A O 1
ATOM 713 N N . PHE A 1 91 ? -9.489 3.216 -11.997 1.00 95.69 91 PHE A N 1
ATOM 714 C CA . PHE A 1 91 ? -9.259 2.187 -10.985 1.00 95.69 91 PHE A CA 1
ATOM 715 C C . PHE A 1 91 ? -8.320 1.092 -11.514 1.00 95.69 91 PHE A C 1
ATOM 717 O O . PHE A 1 91 ? -8.515 0.567 -12.613 1.00 95.69 91 PHE A O 1
ATOM 724 N N . TYR A 1 92 ? -7.321 0.741 -10.712 1.00 95.44 92 TYR A N 1
ATOM 725 C CA . TYR A 1 92 ? -6.317 -0.291 -10.959 1.00 95.44 92 TYR A CA 1
ATOM 726 C C . TYR A 1 92 ? -6.517 -1.454 -9.993 1.00 95.44 92 TYR A C 1
ATOM 728 O O . TYR A 1 92 ? -6.912 -1.251 -8.844 1.00 95.44 92 TYR A O 1
ATOM 736 N N . GLU A 1 93 ? -6.222 -2.669 -10.446 1.00 90.06 93 GLU A N 1
ATOM 737 C CA . GLU A 1 93 ? -6.206 -3.845 -9.577 1.00 90.06 93 GLU A CA 1
ATOM 738 C C . GLU A 1 93 ? -5.060 -3.739 -8.565 1.00 90.06 93 GLU A C 1
ATOM 740 O O . GLU A 1 93 ? -3.955 -3.288 -8.893 1.00 90.06 93 GLU A O 1
ATOM 745 N N . VAL A 1 94 ? -5.312 -4.170 -7.329 1.00 89.81 94 VAL A N 1
ATOM 746 C CA . VAL A 1 94 ? -4.248 -4.346 -6.338 1.00 89.81 94 VAL A CA 1
ATOM 747 C C . VAL A 1 94 ? -3.479 -5.619 -6.684 1.00 89.81 94 VAL A C 1
ATOM 749 O O . VAL A 1 94 ? -4.019 -6.720 -6.623 1.00 89.81 94 VAL A O 1
ATOM 752 N N . TYR A 1 95 ? -2.200 -5.466 -7.018 1.00 85.81 95 TYR A N 1
ATOM 753 C CA . TYR A 1 95 ? -1.313 -6.571 -7.376 1.00 85.81 95 TYR A CA 1
ATOM 754 C C . TYR A 1 95 ? -0.825 -7.335 -6.138 1.00 85.81 95 TYR A C 1
ATOM 756 O O . TYR A 1 95 ? -0.852 -8.563 -6.093 1.00 85.81 95 TYR A O 1
ATOM 764 N N . ALA A 1 96 ? -0.364 -6.608 -5.116 1.00 81.62 96 ALA A N 1
ATOM 765 C CA . ALA A 1 96 ? 0.128 -7.184 -3.867 1.00 81.62 96 ALA A CA 1
ATOM 766 C C . ALA A 1 96 ? 0.111 -6.151 -2.735 1.00 81.62 96 ALA A C 1
ATOM 768 O O . ALA A 1 96 ? 0.195 -4.954 -2.980 1.00 81.62 96 ALA A O 1
ATOM 769 N N . VAL A 1 97 ? 0.088 -6.607 -1.483 1.00 83.25 97 VAL A N 1
ATOM 770 C CA . VAL A 1 97 ? 0.338 -5.756 -0.307 1.00 83.25 97 VAL A CA 1
ATOM 771 C C . VAL A 1 97 ? 1.660 -6.194 0.314 1.00 83.25 97 VAL A C 1
ATOM 773 O O . VAL A 1 97 ? 1.807 -7.361 0.680 1.00 83.25 97 VAL A O 1
ATOM 776 N N . ARG A 1 98 ? 2.651 -5.293 0.348 1.00 77.12 98 ARG A N 1
ATOM 777 C CA . ARG A 1 98 ? 4.031 -5.612 0.754 1.00 77.12 98 ARG A CA 1
ATOM 778 C C . ARG A 1 98 ? 4.188 -5.559 2.265 1.00 77.12 98 ARG A C 1
ATOM 780 O O . ARG A 1 98 ? 4.708 -6.499 2.865 1.00 77.12 98 ARG A O 1
ATOM 787 N N . ASP A 1 99 ? 3.720 -4.473 2.859 1.00 79.31 99 ASP A N 1
ATOM 788 C CA . ASP A 1 99 ? 3.666 -4.248 4.298 1.00 79.31 99 ASP A CA 1
ATOM 789 C C . ASP A 1 99 ? 2.529 -3.264 4.623 1.00 79.31 99 ASP A C 1
ATOM 791 O O . ASP A 1 99 ? 1.583 -3.153 3.852 1.00 79.31 99 ASP A O 1
ATOM 795 N N . GLY A 1 100 ? 2.556 -2.607 5.785 1.00 80.31 100 GLY A N 1
ATOM 796 C CA . GLY A 1 100 ? 1.528 -1.634 6.167 1.00 80.31 100 GLY A CA 1
ATOM 797 C C . GLY A 1 100 ? 1.707 -0.243 5.565 1.00 80.31 100 GLY A C 1
ATOM 798 O O . GLY A 1 100 ? 0.771 0.546 5.622 1.00 80.31 100 GLY A O 1
ATOM 799 N N . ALA A 1 101 ? 2.876 0.068 5.009 1.00 85.06 101 ALA A N 1
ATOM 800 C CA . ALA A 1 101 ? 3.197 1.366 4.427 1.00 85.06 101 ALA A CA 1
ATOM 801 C C . ALA A 1 101 ? 3.086 1.368 2.893 1.00 85.06 101 ALA A C 1
ATOM 803 O O . ALA A 1 101 ? 2.923 2.433 2.295 1.00 85.06 101 ALA A O 1
ATOM 804 N N . GLU A 1 102 ? 3.182 0.195 2.262 1.00 90.62 102 GLU A N 1
ATOM 805 C CA . GLU A 1 102 ? 3.257 0.051 0.812 1.00 90.62 102 GLU A CA 1
ATOM 806 C C . GLU A 1 102 ? 2.417 -1.123 0.283 1.00 90.62 102 GLU A C 1
ATOM 808 O O . GLU A 1 102 ? 2.471 -2.259 0.770 1.00 90.62 102 GLU A O 1
ATOM 813 N N . PHE A 1 103 ? 1.690 -0.855 -0.800 1.00 93.62 103 PHE A N 1
ATOM 814 C CA . PHE A 1 103 ? 1.053 -1.867 -1.638 1.00 93.62 103 PHE A CA 1
ATOM 815 C C . PHE A 1 103 ? 1.389 -1.613 -3.110 1.00 93.62 103 PHE A C 1
ATOM 817 O O . PHE A 1 103 ? 1.937 -0.574 -3.456 1.00 93.62 103 PHE A O 1
ATOM 824 N N . GLU A 1 104 ? 1.093 -2.562 -3.986 1.00 93.19 104 GLU A N 1
ATOM 825 C CA . GLU A 1 104 ? 1.392 -2.487 -5.411 1.00 93.19 104 GLU A CA 1
ATOM 826 C C . GLU A 1 104 ? 0.106 -2.497 -6.232 1.00 93.19 104 GLU A C 1
ATOM 828 O O . GLU A 1 104 ? -0.790 -3.301 -5.973 1.00 93.19 104 GLU A O 1
ATOM 833 N N . ILE A 1 105 ? 0.041 -1.641 -7.252 1.00 93.88 105 ILE A N 1
ATOM 834 C CA . ILE A 1 105 ? -1.024 -1.650 -8.263 1.00 93.88 105 ILE A CA 1
ATOM 835 C C . ILE A 1 105 ? -0.532 -2.255 -9.571 1.00 93.88 105 ILE A C 1
ATOM 837 O O . ILE A 1 105 ? 0.632 -2.091 -9.946 1.00 93.88 105 ILE A O 1
ATOM 841 N N . GLU A 1 106 ? -1.429 -2.922 -10.288 1.00 87.12 106 GLU A N 1
ATOM 842 C CA . GLU A 1 106 ? -1.151 -3.434 -11.624 1.00 87.12 106 GLU A CA 1
ATOM 843 C C . GLU A 1 106 ? -1.538 -2.398 -12.688 1.00 87.12 106 GLU A C 1
ATOM 845 O O . GLU A 1 106 ? -2.712 -2.156 -12.972 1.00 87.12 106 GLU A O 1
ATOM 850 N N . ILE A 1 107 ? -0.528 -1.761 -13.283 1.00 88.88 107 ILE A N 1
ATOM 851 C CA . ILE A 1 107 ? -0.709 -0.802 -14.392 1.00 88.88 107 ILE A CA 1
ATOM 852 C C . ILE A 1 107 ? -0.510 -1.507 -15.733 1.00 88.88 107 ILE A C 1
ATOM 854 O O . ILE A 1 107 ? -1.213 -1.239 -16.708 1.00 88.88 107 ILE A O 1
ATOM 858 N N . VAL A 1 108 ? 0.458 -2.423 -15.762 1.00 80.62 108 VAL A N 1
ATOM 859 C CA . VAL A 1 108 ? 0.793 -3.275 -16.900 1.00 80.62 108 VAL A CA 1
ATOM 860 C C . VAL A 1 108 ? 0.629 -4.724 -16.440 1.00 80.62 108 VAL A C 1
ATOM 862 O O . VAL A 1 108 ? 1.130 -5.041 -15.359 1.00 80.62 108 VAL A O 1
ATOM 865 N N . PRO A 1 109 ? -0.020 -5.601 -17.228 1.00 75.50 109 PRO A N 1
ATOM 866 C CA . PRO A 1 109 ? -0.249 -6.989 -16.834 1.00 75.50 109 PRO A CA 1
ATOM 867 C C . PRO A 1 109 ? 1.035 -7.703 -16.391 1.00 75.50 109 PRO A C 1
ATOM 869 O O . PRO A 1 109 ? 2.045 -7.674 -17.096 1.00 75.50 109 PRO A O 1
ATOM 872 N N . GLY A 1 110 ? 0.982 -8.355 -15.232 1.00 70.31 110 GLY A N 1
ATOM 873 C CA . GLY A 1 110 ? 2.079 -9.089 -14.608 1.00 70.31 110 GLY A CA 1
ATOM 874 C C . GLY A 1 110 ? 3.059 -8.240 -13.794 1.00 70.31 110 GLY A C 1
ATOM 875 O O . GLY A 1 110 ? 4.075 -8.780 -13.348 1.00 70.31 110 GLY A O 1
ATOM 876 N N . PHE A 1 111 ? 2.803 -6.939 -13.598 1.00 77.06 111 PHE A N 1
ATOM 877 C CA . PHE A 1 111 ? 3.726 -6.036 -12.902 1.00 77.06 111 PHE A CA 1
ATOM 878 C C . PHE A 1 111 ? 3.047 -5.185 -11.827 1.00 77.06 111 PHE A C 1
ATOM 880 O O . PHE A 1 111 ? 2.206 -4.336 -12.121 1.00 77.06 111 PHE A O 1
ATOM 887 N N . GLY A 1 112 ? 3.517 -5.346 -10.588 1.00 86.31 112 GLY A N 1
ATOM 888 C CA . GLY A 1 112 ? 3.180 -4.481 -9.464 1.00 86.31 112 GLY A CA 1
ATOM 889 C C . GLY A 1 112 ? 4.048 -3.225 -9.411 1.00 86.31 112 GLY A C 1
ATOM 890 O O . GLY A 1 112 ? 5.280 -3.302 -9.467 1.00 86.31 112 GLY A O 1
ATOM 891 N N . TYR A 1 113 ? 3.401 -2.071 -9.270 1.00 90.12 113 TYR A N 1
ATOM 892 C CA . TYR A 1 113 ? 4.046 -0.781 -9.046 1.00 90.12 113 TYR A CA 1
ATOM 893 C C . TYR A 1 113 ? 3.731 -0.268 -7.638 1.00 90.12 113 TYR A C 1
ATOM 895 O O . TYR A 1 113 ? 2.554 -0.086 -7.323 1.00 90.12 113 TYR A O 1
ATOM 903 N N . PRO A 1 114 ? 4.752 -0.029 -6.799 1.00 93.06 114 PRO A N 1
ATOM 904 C CA . PRO A 1 114 ? 4.574 0.439 -5.431 1.00 93.06 114 PRO A CA 1
ATOM 905 C C . PRO A 1 114 ? 3.812 1.759 -5.308 1.00 93.06 114 PRO A C 1
ATOM 907 O O . PRO A 1 114 ? 4.097 2.722 -6.020 1.00 93.06 114 PRO A O 1
ATOM 910 N N . VAL A 1 115 ? 2.909 1.821 -4.336 1.00 95.62 115 VAL A N 1
ATOM 911 C CA . VAL A 1 115 ? 2.150 2.997 -3.916 1.00 95.62 115 VAL A CA 1
ATOM 912 C C . VAL A 1 115 ? 2.316 3.160 -2.409 1.00 95.62 115 VAL A C 1
ATOM 914 O O . VAL A 1 115 ? 2.010 2.254 -1.632 1.00 95.62 115 VAL A O 1
ATOM 917 N N . GLN A 1 116 ? 2.780 4.337 -2.003 1.00 94.81 116 GLN A N 1
ATOM 918 C CA . GLN A 1 116 ? 2.858 4.776 -0.618 1.00 94.81 116 GLN A CA 1
ATOM 919 C C . GLN A 1 116 ? 1.851 5.902 -0.380 1.00 94.81 116 GLN A C 1
ATOM 921 O O . GLN A 1 116 ? 1.663 6.792 -1.213 1.00 94.81 116 GLN A O 1
ATOM 926 N N . LEU A 1 117 ? 1.199 5.856 0.778 1.00 95.75 117 LEU A N 1
ATOM 927 C CA . LEU A 1 117 ? 0.156 6.806 1.141 1.00 95.75 117 LEU A CA 1
ATOM 928 C C . LEU A 1 117 ? 0.745 8.170 1.518 1.00 95.75 117 LEU A C 1
ATOM 930 O O . LEU A 1 117 ? 1.578 8.272 2.416 1.00 95.75 117 LEU A O 1
ATOM 934 N N . LEU A 1 118 ? 0.256 9.235 0.883 1.00 95.69 118 LEU A N 1
ATOM 935 C CA . LEU A 1 118 ? 0.505 10.604 1.332 1.00 95.69 118 LEU A CA 1
ATOM 936 C C . LEU A 1 118 ? -0.192 10.864 2.672 1.00 95.69 118 LEU A C 1
ATOM 938 O O . LEU A 1 118 ? -1.347 10.481 2.879 1.00 95.69 118 LEU A O 1
ATOM 942 N N . GLY A 1 119 ? 0.504 11.541 3.581 1.00 95.00 119 GLY A N 1
ATOM 943 C CA . GLY A 1 119 ? -0.048 11.943 4.874 1.00 95.00 119 GLY A CA 1
ATOM 944 C C . GLY A 1 119 ? -0.244 10.816 5.889 1.00 95.00 119 GLY A C 1
ATOM 945 O O . GLY A 1 119 ? -0.796 11.065 6.961 1.00 95.00 119 GLY A O 1
ATOM 946 N N . VAL A 1 120 ? 0.193 9.590 5.577 1.00 96.25 120 VAL A N 1
ATOM 947 C CA . VAL A 1 120 ? 0.092 8.430 6.469 1.00 96.25 120 VAL A CA 1
ATOM 948 C C . VAL A 1 120 ? 1.444 7.740 6.575 1.00 96.25 120 VAL A C 1
ATOM 950 O O . VAL A 1 120 ? 1.950 7.178 5.608 1.00 96.25 120 VAL A O 1
ATOM 953 N N . GLU A 1 121 ? 2.004 7.740 7.776 1.00 94.50 121 GLU A N 1
ATOM 954 C CA . GLU A 1 121 ? 3.155 6.929 8.144 1.00 94.50 121 GLU A CA 1
ATOM 955 C C . GLU A 1 121 ? 2.684 5.659 8.850 1.00 94.50 121 GLU A C 1
ATOM 957 O O . GLU A 1 121 ? 1.807 5.686 9.718 1.00 94.50 121 GLU A O 1
ATOM 962 N N . VAL A 1 122 ? 3.280 4.527 8.487 1.00 91.56 122 VAL A N 1
ATOM 963 C CA . VAL A 1 122 ? 3.013 3.241 9.128 1.00 91.56 122 VAL A CA 1
ATOM 964 C C . VAL A 1 122 ? 4.334 2.655 9.619 1.00 91.56 122 VAL A C 1
ATOM 966 O O . VAL A 1 122 ? 5.306 2.650 8.857 1.00 91.56 122 VAL A O 1
ATOM 969 N N . PRO A 1 123 ? 4.404 2.161 10.873 1.00 86.12 123 PRO A N 1
ATOM 970 C CA . PRO A 1 123 ? 5.629 1.577 11.400 1.00 86.12 123 PRO A CA 1
ATOM 971 C C . PRO A 1 123 ? 6.151 0.451 10.499 1.00 86.12 123 PRO A C 1
ATOM 973 O O . PRO A 1 123 ? 5.389 -0.412 10.065 1.00 86.12 123 PRO A O 1
ATOM 976 N N . SER A 1 124 ? 7.454 0.451 10.218 1.00 81.38 124 SER A N 1
ATOM 977 C CA . SER A 1 124 ? 8.058 -0.477 9.254 1.00 81.38 124 SER A CA 1
ATOM 978 C C . SER A 1 124 ? 8.337 -1.869 9.827 1.00 81.38 124 SER A C 1
ATOM 980 O O . SER A 1 124 ? 8.643 -2.036 11.014 1.00 81.38 124 SER A O 1
ATOM 982 N N . ILE A 1 125 ? 8.325 -2.861 8.934 1.00 72.81 125 ILE A N 1
ATOM 983 C CA . ILE A 1 125 ? 8.833 -4.213 9.179 1.00 72.81 125 ILE A CA 1
ATOM 984 C C . ILE A 1 125 ? 10.250 -4.304 8.588 1.00 72.81 125 ILE A C 1
ATOM 986 O O . ILE A 1 125 ? 10.469 -4.024 7.413 1.00 72.81 125 ILE A O 1
ATOM 990 N N . TYR A 1 126 ? 11.221 -4.715 9.394 1.00 67.81 126 TYR A N 1
ATOM 991 C CA . TYR A 1 126 ? 12.598 -5.006 8.993 1.00 67.81 126 TYR A CA 1
ATOM 992 C C . TYR A 1 126 ? 12.814 -6.513 8.751 1.00 67.81 126 TYR A C 1
ATOM 994 O O . TYR A 1 126 ? 12.016 -7.368 9.143 1.00 67.81 126 TYR A O 1
ATOM 1002 N N . ALA A 1 127 ? 13.936 -6.855 8.116 1.00 55.09 127 ALA A N 1
ATOM 1003 C CA . ALA A 1 127 ? 14.358 -8.240 7.919 1.00 55.09 127 ALA A CA 1
ATOM 1004 C C . ALA A 1 127 ? 15.105 -8.787 9.158 1.00 55.09 127 ALA A C 1
ATOM 1006 O O . ALA A 1 127 ? 16.158 -8.255 9.505 1.00 55.09 127 ALA A O 1
ATOM 1007 N N . GLY A 1 128 ? 14.578 -9.855 9.780 1.00 55.41 128 GLY A N 1
ATOM 1008 C CA . GLY A 1 128 ? 15.176 -10.578 10.923 1.00 55.41 128 GLY A CA 1
ATOM 1009 C C . GLY A 1 128 ? 14.156 -10.988 12.009 1.00 55.41 128 GLY A C 1
ATOM 1010 O O . GLY A 1 128 ? 12.971 -10.675 11.896 1.00 55.41 128 GLY A O 1
ATOM 1011 N N . GLU A 1 129 ? 14.592 -11.705 13.055 1.00 46.59 129 GLU A N 1
ATOM 1012 C CA . GLU A 1 129 ? 13.720 -12.149 14.171 1.00 46.59 129 GLU A CA 1
ATOM 1013 C C . GLU A 1 129 ? 13.284 -10.983 15.096 1.00 46.59 129 GLU A C 1
ATOM 1015 O O . GLU A 1 129 ? 12.123 -10.916 15.516 1.00 46.59 129 GLU A O 1
ATOM 1020 N N . ASP A 1 130 ? 14.161 -9.990 15.302 1.00 54.19 130 ASP A N 1
ATOM 1021 C CA . ASP A 1 130 ? 13.976 -8.846 16.225 1.00 54.19 130 ASP A CA 1
ATOM 1022 C C . ASP A 1 130 ? 13.610 -7.538 15.494 1.00 54.19 130 ASP A C 1
ATOM 1024 O O . ASP A 1 130 ? 14.103 -6.448 15.791 1.00 54.19 130 ASP A O 1
ATOM 1028 N N . SER A 1 131 ? 12.847 -7.655 14.412 1.00 67.56 131 SER A N 1
ATOM 1029 C CA . SER A 1 131 ? 12.941 -6.715 13.292 1.00 67.56 131 SER A CA 1
ATOM 1030 C C . SER A 1 131 ? 11.615 -6.046 12.953 1.00 67.56 131 SER A C 1
ATOM 1032 O O . SER A 1 131 ? 11.289 -5.897 11.790 1.00 67.56 131 SER A O 1
ATOM 1034 N N . ALA A 1 132 ? 10.813 -5.637 13.926 1.00 80.44 132 ALA A N 1
ATOM 1035 C CA . ALA A 1 132 ? 9.580 -4.903 13.648 1.00 80.44 132 ALA A CA 1
ATOM 1036 C C . ALA A 1 132 ? 9.469 -3.694 14.575 1.00 80.44 132 ALA A C 1
ATOM 1038 O O . ALA A 1 132 ? 9.860 -3.771 15.739 1.00 80.44 132 ALA A O 1
ATOM 1039 N N . TYR A 1 133 ? 8.940 -2.572 14.089 1.00 86.50 133 TYR A N 1
ATOM 1040 C CA . TYR A 1 133 ? 8.435 -1.554 15.007 1.00 86.50 133 TYR A CA 1
ATOM 1041 C C . TYR A 1 133 ? 7.090 -1.994 15.575 1.00 86.50 133 TYR A C 1
ATOM 1043 O O . TYR A 1 133 ? 6.334 -2.723 14.925 1.00 86.50 133 TYR A O 1
ATOM 1051 N N . TYR A 1 134 ? 6.797 -1.552 16.797 1.00 86.19 134 TYR A N 1
ATOM 1052 C CA . TYR A 1 134 ? 5.515 -1.804 17.439 1.00 86.19 134 TYR A CA 1
ATOM 1053 C C . TYR A 1 134 ? 4.356 -1.479 16.483 1.00 86.19 134 TYR A C 1
ATOM 1055 O O . TYR A 1 134 ? 4.282 -0.371 15.954 1.00 86.19 134 TYR A O 1
ATOM 1063 N N . PHE A 1 135 ? 3.453 -2.449 16.301 1.00 87.12 135 PHE A N 1
ATOM 1064 C CA . PHE A 1 135 ? 2.213 -2.337 15.522 1.00 87.12 135 PHE A CA 1
ATOM 1065 C C . PHE A 1 135 ? 2.352 -2.354 13.982 1.00 87.12 135 PHE A C 1
ATOM 1067 O O . PHE A 1 135 ? 1.370 -2.138 13.264 1.00 87.12 135 PHE A O 1
ATOM 1074 N N . SER A 1 136 ? 3.551 -2.621 13.460 1.00 85.19 136 SER A N 1
ATOM 1075 C CA . SER A 1 136 ? 3.823 -2.693 12.016 1.00 85.19 136 SER A CA 1
ATOM 1076 C C . SER A 1 136 ? 3.089 -3.832 11.284 1.00 85.19 136 SER A C 1
ATOM 1078 O O . SER A 1 136 ? 2.434 -3.592 10.270 1.00 85.19 136 SER A O 1
ATOM 1080 N N . GLY A 1 137 ? 3.125 -5.063 11.788 1.00 82.38 137 GLY A N 1
ATOM 1081 C CA . GLY A 1 137 ? 2.429 -6.228 11.240 1.00 82.38 137 GLY A CA 1
ATOM 1082 C C . GLY A 1 137 ? 0.913 -6.179 11.421 1.00 82.38 137 GLY A C 1
ATOM 1083 O O . GLY A 1 137 ? 0.183 -6.590 10.513 1.00 82.38 137 GLY A O 1
ATOM 1084 N N . ALA A 1 138 ? 0.415 -5.611 12.523 1.00 83.88 138 ALA A N 1
ATOM 1085 C CA . ALA A 1 138 ? -1.020 -5.352 12.682 1.00 83.88 138 ALA A CA 1
ATOM 1086 C C . ALA A 1 138 ? -1.534 -4.381 11.602 1.00 83.88 138 ALA A C 1
ATOM 1088 O O . ALA A 1 138 ? -2.586 -4.608 11.001 1.00 83.88 138 ALA A O 1
ATOM 1089 N N . SER A 1 139 ? -0.758 -3.335 11.308 1.00 87.44 139 SER A N 1
ATOM 1090 C CA . SER A 1 139 ? -1.065 -2.360 10.254 1.00 87.44 139 SER A CA 1
ATOM 1091 C C . SER A 1 139 ? -0.950 -2.959 8.853 1.00 87.44 139 SER A C 1
ATOM 1093 O O . SER A 1 139 ? -1.829 -2.729 8.027 1.00 87.44 139 SER A O 1
ATOM 1095 N N . ALA A 1 140 ? 0.058 -3.802 8.607 1.00 84.81 140 ALA A N 1
ATOM 1096 C CA . ALA A 1 140 ? 0.190 -4.561 7.360 1.00 84.81 140 ALA A CA 1
ATOM 1097 C C . ALA A 1 140 ? -1.012 -5.476 7.103 1.00 84.81 140 ALA A C 1
ATOM 1099 O O . ALA A 1 140 ? -1.562 -5.494 6.004 1.00 84.81 140 ALA A O 1
ATOM 1100 N N . SER A 1 141 ? -1.462 -6.194 8.132 1.00 81.12 141 SER A N 1
ATOM 1101 C CA . SER A 1 141 ? -2.622 -7.086 8.035 1.00 81.12 141 SER A CA 1
ATOM 1102 C C . SER A 1 141 ? -3.908 -6.302 7.773 1.00 81.12 141 SER A C 1
ATOM 1104 O O . SER A 1 141 ? -4.719 -6.690 6.936 1.00 81.12 141 SER A O 1
ATOM 1106 N N . TYR A 1 142 ? -4.080 -5.162 8.447 1.00 84.62 142 TYR A N 1
ATOM 1107 C CA . TYR A 1 142 ? -5.222 -4.281 8.225 1.00 84.62 142 TYR A CA 1
ATOM 1108 C C . TYR A 1 142 ? -5.248 -3.715 6.799 1.00 84.62 142 TYR A C 1
ATOM 1110 O O . TYR A 1 142 ? -6.284 -3.789 6.138 1.00 84.62 142 TYR A O 1
ATOM 1118 N N . LEU A 1 143 ? -4.108 -3.222 6.300 1.00 87.62 143 LEU A N 1
ATOM 1119 C CA . LEU A 1 143 ? -3.986 -2.736 4.927 1.00 87.62 143 LEU A CA 1
ATOM 1120 C C . LEU A 1 143 ? -4.292 -3.846 3.916 1.00 87.62 143 LEU A C 1
ATOM 1122 O O . LEU A 1 143 ? -5.065 -3.626 2.984 1.00 87.62 143 LEU A O 1
ATOM 1126 N N . LYS A 1 144 ? -3.754 -5.054 4.135 1.00 83.69 144 LYS A N 1
ATOM 1127 C CA . LYS A 1 144 ? -4.044 -6.222 3.298 1.00 83.69 144 LYS A CA 1
ATOM 1128 C C . LYS A 1 144 ? -5.548 -6.482 3.217 1.00 83.69 144 LYS A C 1
ATOM 1130 O O . LYS A 1 144 ? -6.094 -6.513 2.120 1.00 83.69 144 LYS A O 1
ATOM 1135 N N . ASN A 1 145 ? -6.234 -6.552 4.354 1.00 79.56 145 ASN A N 1
ATOM 1136 C CA . ASN A 1 145 ? -7.679 -6.797 4.401 1.00 79.56 145 ASN A CA 1
ATOM 1137 C C . ASN A 1 145 ? -8.506 -5.670 3.752 1.00 79.56 145 ASN A C 1
ATOM 1139 O O . ASN A 1 145 ? -9.614 -5.904 3.258 1.00 79.56 145 ASN A O 1
ATOM 1143 N N . LEU A 1 146 ? -7.998 -4.433 3.753 1.00 83.69 146 LEU A N 1
ATOM 1144 C CA . LEU A 1 146 ? -8.628 -3.301 3.071 1.00 83.69 146 LEU A CA 1
ATOM 1145 C C . LEU A 1 146 ? -8.463 -3.334 1.549 1.00 83.69 146 LEU A C 1
ATOM 1147 O O . LEU A 1 146 ? -9.277 -2.722 0.858 1.00 83.69 146 LEU A O 1
ATOM 1151 N N . LEU A 1 147 ? -7.478 -4.050 1.019 1.00 85.69 147 LEU A N 1
ATOM 1152 C CA . LEU A 1 147 ? -7.125 -3.991 -0.398 1.00 85.69 147 LEU A CA 1
ATOM 1153 C C . LEU A 1 147 ? -7.284 -5.313 -1.151 1.00 85.69 147 LEU A C 1
ATOM 1155 O O . LEU A 1 147 ? -7.423 -5.298 -2.370 1.00 85.69 147 LEU A O 1
ATOM 1159 N N . GLU A 1 148 ? -7.283 -6.446 -0.454 1.00 77.50 148 GLU A N 1
ATOM 1160 C CA . GLU A 1 148 ? -7.346 -7.770 -1.071 1.00 77.50 148 GLU A CA 1
ATOM 1161 C C . GLU A 1 148 ? -8.615 -7.939 -1.921 1.00 77.50 148 GLU A C 1
ATOM 1163 O O . GLU A 1 148 ? -9.736 -7.732 -1.451 1.00 77.50 148 GLU A O 1
ATOM 1168 N N . GLY A 1 149 ? -8.417 -8.279 -3.200 1.00 75.38 149 GLY A N 1
ATOM 1169 C CA . GLY A 1 149 ? -9.491 -8.451 -4.182 1.00 75.38 149 GLY A CA 1
ATOM 1170 C C . GLY A 1 149 ? -10.218 -7.163 -4.580 1.00 75.38 149 GLY A C 1
ATOM 1171 O O . GLY A 1 149 ? -11.294 -7.243 -5.169 1.00 75.38 149 GLY A O 1
ATOM 1172 N N . ARG A 1 150 ? -9.680 -5.984 -4.238 1.00 83.81 150 ARG A N 1
ATOM 1173 C CA . ARG A 1 150 ? -10.284 -4.686 -4.558 1.00 83.81 150 ARG A CA 1
ATOM 1174 C C . ARG A 1 150 ? -9.457 -3.919 -5.578 1.00 83.81 150 ARG A C 1
ATOM 1176 O O . ARG A 1 150 ? -8.258 -4.133 -5.742 1.00 83.81 150 ARG A O 1
ATOM 1183 N N . ARG A 1 151 ? -10.125 -2.958 -6.210 1.00 92.25 151 ARG A N 1
ATOM 1184 C CA . ARG A 1 151 ? -9.498 -1.976 -7.088 1.00 92.25 151 ARG A CA 1
ATOM 1185 C C . ARG A 1 151 ? -9.316 -0.662 -6.362 1.00 92.25 151 ARG A C 1
ATOM 1187 O O . ARG A 1 151 ? -10.122 -0.302 -5.500 1.00 92.25 151 ARG A O 1
ATOM 1194 N N . VAL A 1 152 ? -8.294 0.080 -6.757 1.00 96.69 152 VAL A N 1
ATOM 1195 C CA . VAL A 1 152 ? -8.007 1.394 -6.197 1.00 96.69 152 VAL A CA 1
ATOM 1196 C C . VAL A 1 152 ? -7.769 2.440 -7.267 1.00 96.69 152 VAL A C 1
ATOM 1198 O O . VAL A 1 152 ? -7.242 2.154 -8.337 1.00 96.69 152 VAL A O 1
ATOM 1201 N N . ARG A 1 153 ? -8.114 3.676 -6.944 1.00 96.88 153 ARG A N 1
ATOM 1202 C CA . ARG A 1 153 ? -7.754 4.868 -7.698 1.00 96.88 153 ARG A CA 1
ATOM 1203 C C . ARG A 1 153 ? -6.677 5.625 -6.934 1.00 96.88 153 ARG A C 1
ATOM 1205 O O . ARG A 1 153 ? -6.745 5.722 -5.708 1.00 96.88 153 ARG A O 1
ATOM 1212 N N . VAL A 1 154 ? -5.680 6.124 -7.657 1.00 97.38 154 VAL A N 1
ATOM 1213 C CA . VAL A 1 154 ? -4.450 6.705 -7.104 1.00 97.38 154 VAL A CA 1
ATOM 1214 C C . VAL A 1 154 ? -4.235 8.078 -7.735 1.00 97.38 154 VAL A C 1
ATOM 1216 O O . VAL A 1 154 ? -4.224 8.187 -8.958 1.00 97.38 154 VAL A O 1
ATOM 1219 N N . PHE A 1 155 ? -4.091 9.119 -6.916 1.00 97.19 155 PHE A N 1
ATOM 1220 C CA . PHE A 1 155 ? -4.010 10.509 -7.378 1.00 97.19 155 PHE A CA 1
ATOM 1221 C C . PHE A 1 155 ? -3.154 11.376 -6.448 1.00 97.19 155 PHE A C 1
ATOM 1223 O O . PHE A 1 155 ? -2.955 11.038 -5.277 1.00 97.19 155 PHE A O 1
ATOM 1230 N N . ASP A 1 156 ? -2.624 12.479 -6.976 1.00 96.75 156 ASP A N 1
ATOM 1231 C CA . ASP A 1 156 ? -1.795 13.411 -6.204 1.00 96.75 156 ASP A CA 1
ATOM 1232 C C . ASP A 1 156 ? -2.635 14.331 -5.299 1.00 96.75 156 ASP A C 1
ATOM 1234 O O . ASP A 1 156 ? -3.869 14.323 -5.315 1.00 96.75 156 ASP A O 1
ATOM 1238 N N . TYR A 1 157 ? -1.972 15.171 -4.507 1.00 93.12 157 TYR A N 1
ATOM 1239 C CA . TYR A 1 157 ? -2.620 16.096 -3.580 1.00 93.12 157 TYR A CA 1
ATOM 1240 C C . TYR A 1 157 ? -3.553 17.121 -4.252 1.00 93.12 157 TYR A C 1
ATOM 1242 O O . TYR A 1 157 ? -4.428 17.680 -3.590 1.00 93.12 157 TYR A O 1
ATOM 1250 N N . ASP A 1 158 ? -3.380 17.395 -5.542 1.00 92.94 158 ASP A N 1
ATOM 1251 C CA . ASP A 1 158 ? -4.238 18.282 -6.332 1.00 92.94 158 ASP A CA 1
ATOM 1252 C C . ASP A 1 158 ? -5.313 17.530 -7.142 1.00 92.94 158 ASP A C 1
ATOM 1254 O O . ASP A 1 158 ? -6.091 18.161 -7.856 1.00 92.94 158 ASP A O 1
ATOM 1258 N N . GLY A 1 159 ? -5.397 16.201 -7.001 1.00 93.19 159 GLY A N 1
ATOM 1259 C CA . GLY A 1 159 ? -6.288 15.336 -7.782 1.00 93.19 159 GLY A CA 1
ATOM 1260 C C . GLY A 1 159 ? -5.716 14.906 -9.138 1.00 93.19 159 GLY A C 1
ATOM 1261 O O . GLY A 1 159 ? -6.360 14.141 -9.857 1.00 93.19 159 GLY A O 1
ATOM 1262 N N . GLY A 1 160 ? -4.521 15.383 -9.493 1.00 94.75 160 GLY A N 1
ATOM 1263 C CA . GLY A 1 160 ? -3.835 15.046 -10.731 1.00 94.75 160 GLY A CA 1
ATOM 1264 C C . GLY A 1 160 ? -3.110 13.699 -10.699 1.00 94.75 160 GLY A C 1
ATOM 1265 O O . GLY A 1 160 ? -3.309 12.855 -9.820 1.00 94.75 160 GLY A O 1
ATOM 1266 N N . GLU A 1 161 ? -2.250 13.507 -11.699 1.00 94.75 161 GLU A N 1
ATOM 1267 C CA . GLU A 1 161 ? -1.371 12.342 -11.818 1.00 94.75 161 GLU A CA 1
ATOM 1268 C C . GLU A 1 161 ? -0.439 12.249 -10.603 1.00 94.75 161 GLU A C 1
ATOM 1270 O O . GLU A 1 161 ? 0.277 13.200 -10.297 1.00 94.75 161 GLU A O 1
ATOM 1275 N N . ALA A 1 162 ? -0.434 11.097 -9.924 1.00 94.38 162 ALA A N 1
ATOM 1276 C CA . ALA A 1 162 ? 0.352 10.916 -8.708 1.00 94.38 162 ALA A CA 1
ATOM 1277 C C . ALA A 1 162 ? 1.851 11.139 -8.946 1.00 94.38 162 ALA A C 1
ATOM 1279 O O . ALA A 1 162 ? 2.454 10.545 -9.848 1.00 94.38 162 ALA A O 1
ATOM 1280 N N . TYR A 1 163 ? 2.472 11.921 -8.061 1.00 92.56 163 TYR A N 1
ATOM 1281 C CA . TYR A 1 163 ? 3.918 12.060 -8.021 1.00 92.56 163 TYR A CA 1
ATOM 1282 C C . TYR A 1 163 ? 4.590 10.693 -7.859 1.00 92.56 163 TYR A C 1
ATOM 1284 O O . TYR A 1 163 ? 4.190 9.863 -7.037 1.00 92.56 163 TYR A O 1
ATOM 1292 N N . SER A 1 1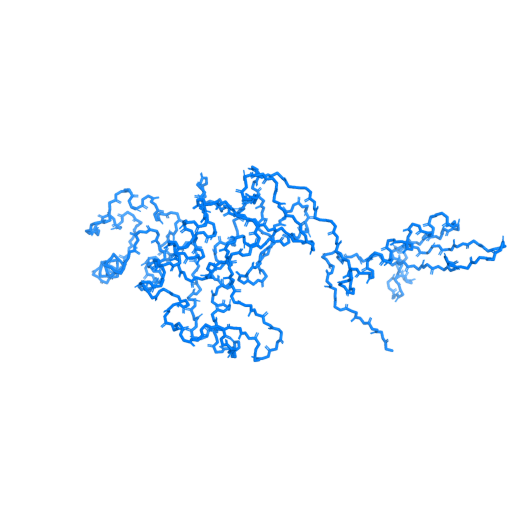64 ? 5.658 10.466 -8.624 1.00 90.69 164 SER A N 1
ATOM 1293 C CA . SER A 1 164 ? 6.440 9.244 -8.526 1.00 90.69 164 SER A CA 1
ATOM 1294 C C . SER A 1 164 ? 7.930 9.530 -8.427 1.00 90.69 164 SER A C 1
ATOM 1296 O O . SER A 1 164 ? 8.478 10.396 -9.107 1.00 90.69 164 SER A O 1
ATOM 1298 N N . ALA A 1 165 ? 8.597 8.780 -7.559 1.00 87.06 165 ALA A N 1
ATOM 1299 C CA . ALA A 1 165 ? 10.040 8.795 -7.412 1.00 87.06 165 ALA A CA 1
ATOM 1300 C C . ALA A 1 165 ? 10.512 7.423 -6.948 1.00 87.06 165 ALA A C 1
ATOM 1302 O O . ALA A 1 165 ? 9.787 6.701 -6.270 1.00 87.06 165 ALA A O 1
ATOM 1303 N N . TYR A 1 166 ? 11.738 7.057 -7.317 1.00 83.12 166 TYR A N 1
ATOM 1304 C CA . TYR A 1 166 ? 12.347 5.794 -6.893 1.00 83.12 166 TYR A CA 1
ATOM 1305 C C . TYR A 1 166 ? 11.500 4.543 -7.230 1.00 83.12 166 TYR A C 1
ATOM 1307 O O . TYR A 1 166 ? 11.497 3.576 -6.473 1.00 83.12 166 TYR A O 1
ATOM 1315 N N . ASN A 1 167 ? 10.799 4.550 -8.378 1.00 83.69 167 ASN A N 1
ATOM 1316 C CA . ASN A 1 167 ? 9.871 3.493 -8.818 1.00 83.69 167 ASN A CA 1
ATOM 1317 C C . ASN A 1 167 ? 8.692 3.255 -7.847 1.00 83.69 167 ASN A C 1
ATOM 1319 O O . ASN A 1 167 ? 8.235 2.127 -7.675 1.00 83.69 167 ASN A O 1
ATOM 1323 N N . ARG A 1 168 ? 8.222 4.320 -7.195 1.00 89.62 168 ARG A N 1
ATOM 1324 C CA . ARG A 1 168 ? 7.094 4.324 -6.261 1.00 89.62 168 ARG A CA 1
ATOM 1325 C C . ARG A 1 168 ? 6.227 5.551 -6.511 1.00 89.62 168 ARG A C 1
ATOM 1327 O O . ARG A 1 168 ? 6.757 6.629 -6.778 1.00 89.62 168 ARG A O 1
ATOM 1334 N N . PHE A 1 169 ? 4.916 5.391 -6.401 1.00 94.81 169 PHE A N 1
ATOM 1335 C CA . PHE A 1 169 ? 3.958 6.491 -6.364 1.00 94.81 169 PHE A CA 1
ATOM 1336 C C . PHE A 1 169 ? 3.725 6.949 -4.927 1.00 94.81 169 PHE A C 1
ATOM 1338 O O . PHE A 1 169 ? 3.602 6.126 -4.021 1.00 94.81 169 PHE A O 1
ATOM 1345 N N . PHE A 1 170 ? 3.627 8.257 -4.731 1.00 94.75 170 PHE A N 1
ATOM 1346 C CA . PHE A 1 170 ? 3.196 8.871 -3.483 1.00 94.75 170 PHE A CA 1
ATOM 1347 C C . PHE A 1 170 ? 1.834 9.490 -3.745 1.00 94.75 170 PHE A C 1
ATOM 1349 O O . PHE A 1 170 ? 1.723 10.385 -4.581 1.00 94.75 170 PHE A O 1
ATOM 1356 N N . ALA A 1 171 ? 0.794 8.972 -3.096 1.00 96.75 171 ALA A N 1
ATOM 1357 C CA . ALA A 1 171 ? -0.563 9.311 -3.494 1.00 96.75 171 ALA A CA 1
ATOM 1358 C C . ALA A 1 171 ? -1.594 9.279 -2.368 1.00 96.75 171 ALA A C 1
ATOM 1360 O O . ALA A 1 171 ? -1.444 8.602 -1.344 1.00 96.75 171 ALA A O 1
ATOM 1361 N N . TYR A 1 172 ? -2.704 9.965 -2.614 1.00 97.38 172 TYR A N 1
ATOM 1362 C CA . TYR A 1 172 ? -3.979 9.632 -2.002 1.00 97.38 172 TYR A CA 1
ATOM 1363 C C . TYR A 1 172 ? -4.618 8.458 -2.735 1.00 97.38 172 TYR A C 1
ATOM 1365 O O . TYR A 1 172 ? -4.446 8.283 -3.944 1.00 97.38 172 TYR A O 1
ATOM 1373 N N . VAL A 1 173 ? -5.339 7.631 -1.977 1.00 97.56 173 VAL A N 1
ATOM 1374 C CA . VAL A 1 173 ? -5.895 6.382 -2.491 1.00 97.56 173 VAL A CA 1
ATOM 1375 C C . VAL A 1 173 ? -7.367 6.253 -2.126 1.00 97.56 173 VAL A C 1
ATOM 1377 O O . VAL A 1 173 ? -7.761 6.373 -0.961 1.00 97.56 173 VAL A O 1
ATOM 1380 N N . GLU A 1 174 ? -8.175 5.955 -3.136 1.00 96.75 174 GLU A N 1
ATOM 1381 C CA . GLU A 1 174 ? -9.581 5.592 -3.001 1.00 96.75 174 GLU A CA 1
ATOM 1382 C C . GLU A 1 174 ? -9.785 4.126 -3.371 1.00 96.75 174 GLU A C 1
ATOM 1384 O O . GLU A 1 174 ? -9.300 3.659 -4.394 1.00 96.75 174 GLU A O 1
ATOM 1389 N N . ILE A 1 175 ? -10.526 3.405 -2.540 1.00 93.31 175 ILE A N 1
ATOM 1390 C CA . ILE A 1 175 ? -10.862 1.994 -2.727 1.00 93.31 175 ILE A CA 1
ATOM 1391 C C . ILE A 1 175 ? -12.255 1.911 -3.347 1.00 93.31 175 ILE A C 1
ATOM 1393 O O . ILE A 1 175 ? -13.179 2.552 -2.838 1.00 93.31 175 ILE A O 1
ATOM 1397 N N . ASP A 1 176 ? -12.415 1.102 -4.394 1.00 88.44 176 ASP A N 1
ATOM 1398 C CA . ASP A 1 176 ? -13.723 0.725 -4.934 1.00 88.44 176 ASP A CA 1
ATOM 1399 C C . ASP A 1 176 ? -14.357 -0.369 -4.065 1.00 88.44 176 ASP A C 1
ATOM 1401 O O . ASP A 1 176 ? -13.788 -1.444 -3.859 1.00 88.44 176 ASP A O 1
ATOM 1405 N N . ILE A 1 177 ? -15.541 -0.076 -3.536 1.00 79.62 177 ILE A N 1
ATOM 1406 C CA . ILE A 1 177 ? -16.359 -0.973 -2.724 1.00 79.62 177 ILE A CA 1
ATOM 1407 C C . ILE A 1 177 ? -17.757 -0.991 -3.342 1.00 79.62 177 ILE A C 1
ATOM 1409 O O . ILE A 1 177 ? -18.612 -0.168 -2.999 1.00 79.62 177 ILE A O 1
ATOM 1413 N N . ASP A 1 178 ? -17.980 -1.926 -4.265 1.00 72.50 178 ASP A N 1
ATOM 1414 C CA . ASP A 1 178 ? -19.257 -2.146 -4.954 1.00 72.50 178 ASP A CA 1
ATOM 1415 C C . ASP A 1 178 ? -19.854 -0.858 -5.560 1.00 72.50 178 ASP A C 1
ATOM 1417 O O . ASP A 1 178 ? -21.036 -0.544 -5.373 1.00 72.50 178 ASP A O 1
ATOM 1421 N N . GLY A 1 179 ? -19.027 -0.064 -6.253 1.00 73.31 179 GLY A N 1
ATOM 1422 C CA . GLY A 1 179 ? -19.450 1.182 -6.900 1.00 73.31 179 GLY A CA 1
ATOM 1423 C C . GLY A 1 179 ? -19.524 2.392 -5.965 1.00 73.31 179 GLY A C 1
ATOM 1424 O O . GLY A 1 179 ? -20.035 3.444 -6.351 1.00 73.31 179 GLY A O 1
ATOM 1425 N N . ARG A 1 180 ? -19.027 2.267 -4.729 1.00 80.94 180 ARG A N 1
ATOM 1426 C CA . ARG A 1 180 ? -18.784 3.388 -3.811 1.00 80.94 180 ARG A CA 1
ATOM 1427 C C . ARG A 1 180 ? -17.292 3.525 -3.568 1.00 80.94 180 ARG A C 1
ATOM 1429 O O . ARG A 1 180 ? -16.577 2.532 -3.560 1.00 80.94 180 ARG A O 1
ATOM 1436 N N . THR A 1 181 ? -16.846 4.738 -3.269 1.00 85.88 181 THR A N 1
ATOM 1437 C CA . THR A 1 181 ? -15.447 4.989 -2.923 1.00 85.88 181 THR A CA 1
ATOM 1438 C C . THR A 1 181 ? -15.257 5.161 -1.419 1.00 85.88 181 THR A C 1
ATOM 1440 O O . THR A 1 181 ? -16.118 5.696 -0.711 1.00 85.88 181 THR A O 1
ATOM 1443 N N . SER A 1 182 ? -14.114 4.696 -0.914 1.00 88.12 182 SER A N 1
ATOM 1444 C CA . SER A 1 182 ? -13.645 4.987 0.443 1.00 88.12 182 SER A CA 1
ATOM 1445 C C . SER A 1 182 ? -12.181 5.410 0.425 1.00 88.12 182 SER A C 1
ATOM 1447 O O . SER A 1 182 ? -11.364 4.774 -0.233 1.00 88.12 182 SER A O 1
ATOM 1449 N N . SER A 1 183 ? -11.832 6.463 1.166 1.00 94.19 183 SER A N 1
ATOM 1450 C CA . SER A 1 183 ? -10.442 6.918 1.281 1.00 94.19 183 SER A CA 1
ATOM 1451 C C . SER A 1 183 ? -9.640 5.970 2.171 1.00 94.19 183 SER A C 1
ATOM 1453 O O . SER A 1 183 ? -9.909 5.860 3.369 1.00 94.19 183 SER A O 1
ATOM 1455 N N . LEU A 1 184 ? -8.615 5.338 1.603 1.00 94.62 184 LEU A N 1
ATOM 1456 C CA . LEU A 1 184 ? -7.707 4.468 2.342 1.00 94.62 184 LEU A CA 1
ATOM 1457 C C . LEU A 1 184 ? -6.916 5.254 3.399 1.00 94.62 184 LEU A C 1
ATOM 1459 O O . LEU A 1 184 ? -6.828 4.812 4.542 1.00 94.62 184 LEU A O 1
ATOM 1463 N N . ASN A 1 185 ? -6.408 6.446 3.058 1.00 95.62 185 ASN A N 1
ATOM 1464 C CA . ASN A 1 185 ? -5.648 7.303 3.981 1.00 95.62 185 ASN A CA 1
ATOM 1465 C C . ASN A 1 185 ? -6.454 7.589 5.259 1.00 95.62 185 ASN A C 1
ATOM 1467 O O . ASN A 1 185 ? -5.962 7.430 6.377 1.00 95.62 185 ASN A O 1
ATOM 1471 N N . LYS A 1 186 ? -7.738 7.933 5.093 1.00 93.88 186 LYS A N 1
ATOM 1472 C CA . LYS A 1 186 ? -8.670 8.108 6.209 1.00 93.88 186 LYS A CA 1
ATOM 1473 C C . LYS A 1 186 ? -8.825 6.826 7.023 1.00 93.88 186 LYS A C 1
ATOM 1475 O O . LYS A 1 186 ? -8.748 6.903 8.246 1.00 93.88 186 LYS A O 1
ATOM 1480 N N . GLU A 1 187 ? -9.089 5.686 6.381 1.00 90.50 187 GLU A N 1
ATOM 1481 C CA . GLU A 1 187 ? -9.333 4.423 7.089 1.00 90.50 187 GLU A CA 1
ATOM 1482 C C . GLU A 1 187 ? -8.119 3.967 7.908 1.00 90.50 187 GLU A C 1
ATOM 1484 O O . GLU A 1 187 ? -8.300 3.439 9.006 1.00 90.50 187 GLU A O 1
ATOM 1489 N N . MET A 1 188 ? -6.898 4.230 7.436 1.00 93.56 188 MET A N 1
ATOM 1490 C CA . MET A 1 188 ? -5.671 3.969 8.195 1.00 93.56 188 MET A CA 1
ATOM 1491 C C . MET A 1 188 ? -5.584 4.855 9.446 1.00 93.56 188 MET A C 1
ATOM 1493 O O . MET A 1 188 ? -5.408 4.350 10.559 1.00 93.56 188 MET A O 1
ATOM 1497 N N . LEU A 1 189 ? -5.777 6.169 9.293 1.00 94.88 189 LEU A N 1
ATOM 1498 C CA . LEU A 1 189 ? -5.631 7.135 10.387 1.00 94.88 189 LEU A CA 1
ATOM 1499 C C . LEU A 1 189 ? -6.748 7.028 11.430 1.00 94.88 189 LEU A C 1
ATOM 1501 O O . LEU A 1 189 ? -6.477 6.927 12.625 1.00 94.88 189 LEU A O 1
ATOM 1505 N N . ILE A 1 190 ? -8.015 7.011 11.002 1.00 88.69 190 ILE A N 1
ATOM 1506 C CA . ILE A 1 190 ? -9.167 7.055 11.917 1.00 88.69 190 ILE A CA 1
ATOM 1507 C C . ILE A 1 190 ? -9.298 5.781 12.760 1.00 88.69 190 ILE A C 1
ATOM 1509 O O . ILE A 1 190 ? -9.890 5.803 13.844 1.00 88.69 190 ILE A O 1
ATOM 1513 N N . ASN A 1 191 ? -8.758 4.660 12.278 1.00 86.62 191 ASN A N 1
ATOM 1514 C CA . ASN A 1 191 ? -8.750 3.391 13.000 1.00 86.62 191 ASN A CA 1
ATOM 1515 C C . ASN A 1 191 ? -7.435 3.140 13.753 1.00 86.62 191 ASN A C 1
ATOM 1517 O O . ASN A 1 191 ? -7.377 2.185 14.522 1.00 86.62 191 ASN A O 1
ATOM 1521 N N . GLY A 1 192 ? -6.432 4.018 13.619 1.00 89.00 192 GLY A N 1
ATOM 1522 C CA . GLY A 1 192 ? -5.155 3.943 14.338 1.00 89.00 192 GLY A CA 1
ATOM 1523 C C . GLY A 1 192 ? -4.191 2.876 13.807 1.00 89.00 192 GLY A C 1
ATOM 1524 O O . GLY A 1 192 ? -3.379 2.362 14.573 1.00 89.00 192 GLY A O 1
ATOM 1525 N N . PHE A 1 193 ? -4.300 2.526 12.525 1.00 92.00 193 PHE A N 1
ATOM 1526 C CA . PHE A 1 193 ? -3.350 1.665 11.804 1.00 92.00 193 PHE A CA 1
ATOM 1527 C C . PHE A 1 193 ? -2.326 2.480 10.995 1.00 92.00 193 PHE A C 1
ATOM 1529 O O . PHE A 1 193 ? -1.560 1.932 10.212 1.00 92.00 193 PHE A O 1
ATOM 1536 N N . GLY A 1 194 ? -2.310 3.798 11.194 1.00 92.94 194 GLY A N 1
ATOM 1537 C CA . GLY A 1 194 ? -1.301 4.721 10.698 1.00 92.94 194 GLY A CA 1
ATOM 1538 C C . GLY A 1 194 ? -1.238 5.967 11.579 1.00 92.94 194 GLY A C 1
ATOM 1539 O O . GLY A 1 194 ? -2.158 6.244 12.356 1.00 92.94 194 GLY A O 1
ATOM 1540 N N . ILE A 1 195 ? -0.138 6.696 11.454 1.00 95.25 195 ILE A N 1
ATOM 1541 C CA . ILE A 1 195 ? 0.152 7.970 12.113 1.00 95.25 195 ILE A CA 1
ATOM 1542 C C . ILE A 1 195 ? 0.130 9.050 11.031 1.00 95.25 195 ILE A C 1
ATOM 1544 O O . ILE A 1 195 ? 0.487 8.789 9.882 1.00 95.25 195 ILE A O 1
ATOM 1548 N N . TYR A 1 196 ? -0.332 10.252 11.361 1.00 96.94 196 TYR A N 1
ATOM 1549 C CA . TYR A 1 196 ? -0.276 11.352 10.405 1.00 96.94 196 TYR A CA 1
ATOM 1550 C C . TYR A 1 196 ? 1.183 11.752 10.137 1.00 96.94 196 TYR A C 1
ATOM 1552 O O . TYR A 1 196 ? 1.955 11.933 11.077 1.00 96.94 196 TYR A O 1
ATOM 1560 N N . SER A 1 197 ? 1.533 11.940 8.863 1.00 95.19 197 SER A N 1
ATOM 1561 C CA . SER A 1 197 ? 2.848 12.439 8.445 1.00 95.19 197 SER A CA 1
ATOM 1562 C C . SER A 1 197 ? 2.735 13.768 7.700 1.00 95.19 197 SER A C 1
ATOM 1564 O O . SER A 1 197 ? 1.822 13.979 6.900 1.00 95.19 197 SER A O 1
ATOM 1566 N N . GLU A 1 198 ? 3.683 14.668 7.961 1.00 93.69 198 GLU A N 1
ATOM 1567 C CA . GLU A 1 198 ? 3.845 15.944 7.248 1.00 93.69 198 GLU A CA 1
ATOM 1568 C C . GLU A 1 198 ? 4.750 15.815 6.016 1.00 93.69 198 GLU A C 1
ATOM 1570 O O . GLU A 1 198 ? 5.032 16.811 5.353 1.00 93.69 198 GLU A O 1
ATOM 1575 N N . ASP A 1 199 ? 5.200 14.598 5.702 1.00 89.19 199 ASP A N 1
ATOM 1576 C CA . ASP A 1 199 ? 6.067 14.349 4.563 1.00 89.19 199 ASP A CA 1
ATOM 1577 C C . ASP A 1 199 ? 5.345 14.635 3.247 1.00 89.19 199 ASP A C 1
ATOM 1579 O O . ASP A 1 199 ? 4.148 14.367 3.083 1.00 89.19 199 ASP A O 1
ATOM 1583 N N . PHE A 1 200 ? 6.132 15.110 2.280 1.00 90.62 200 PHE A N 1
ATOM 1584 C CA . PHE A 1 200 ? 5.693 15.496 0.942 1.00 90.62 200 PHE A CA 1
ATOM 1585 C C . PHE A 1 200 ? 4.654 16.626 0.931 1.00 90.62 200 PHE A C 1
ATOM 1587 O O . PHE A 1 200 ? 4.083 17.039 1.940 1.00 90.62 200 PHE A O 1
ATOM 1594 N N . LYS A 1 201 ? 4.430 17.190 -0.256 1.00 92.81 201 LYS A N 1
ATOM 1595 C CA . LYS A 1 201 ? 3.414 18.224 -0.431 1.00 92.81 201 LYS A CA 1
ATOM 1596 C C . LYS A 1 201 ? 2.027 17.587 -0.345 1.00 92.81 201 LYS A C 1
ATOM 1598 O O . LYS A 1 201 ? 1.773 16.561 -0.965 1.00 92.81 201 LYS A O 1
ATOM 1603 N N . GLN A 1 202 ? 1.140 18.219 0.413 1.00 95.06 202 GLN A N 1
ATOM 1604 C CA . GLN A 1 202 ? -0.214 17.739 0.666 1.00 95.06 202 GLN A CA 1
ATOM 1605 C C . GLN A 1 202 ? -1.227 18.874 0.516 1.00 95.06 202 GLN A C 1
ATOM 1607 O O . GLN A 1 202 ? -0.900 20.058 0.616 1.00 95.06 202 GLN A O 1
ATOM 1612 N N . ASN A 1 203 ? -2.480 18.495 0.291 1.00 94.94 203 ASN A N 1
ATOM 1613 C CA . ASN A 1 203 ? -3.607 19.416 0.251 1.00 94.94 203 ASN A CA 1
ATOM 1614 C C . ASN A 1 203 ? -3.941 19.913 1.663 1.00 94.94 203 ASN A C 1
ATOM 1616 O O . ASN A 1 203 ? -4.061 19.108 2.588 1.00 94.94 203 ASN A O 1
ATOM 1620 N N . GLU A 1 204 ? -4.151 21.219 1.830 1.00 95.19 204 GLU A N 1
ATOM 1621 C CA . GLU A 1 204 ? -4.389 21.822 3.147 1.00 95.19 204 GLU A CA 1
ATOM 1622 C C . GLU A 1 204 ? -5.618 21.258 3.874 1.00 95.19 204 GLU A C 1
ATOM 1624 O O . GLU A 1 204 ? -5.594 21.080 5.095 1.00 95.19 204 GLU A O 1
ATOM 1629 N N . ASP A 1 205 ? -6.692 20.949 3.148 1.00 95.06 205 ASP A N 1
ATOM 1630 C CA . ASP A 1 205 ? -7.911 20.406 3.749 1.00 95.06 205 ASP A CA 1
ATOM 1631 C C . ASP A 1 205 ? -7.739 18.937 4.130 1.00 95.06 205 ASP A C 1
ATOM 1633 O O . ASP A 1 205 ? -8.218 18.508 5.184 1.00 95.06 205 ASP A O 1
ATOM 1637 N N . SER A 1 206 ? -6.972 18.185 3.335 1.00 94.88 206 SER A N 1
ATOM 1638 C CA . SER A 1 206 ? -6.580 16.814 3.682 1.00 94.88 206 SER A CA 1
ATOM 1639 C C . SER A 1 206 ? -5.720 16.791 4.943 1.00 94.88 206 SER A C 1
ATOM 1641 O O . SER A 1 206 ? -6.005 16.015 5.849 1.00 94.88 206 SER A O 1
ATOM 1643 N N . VAL A 1 207 ? -4.756 17.708 5.074 1.00 97.00 207 VAL A N 1
ATOM 1644 C CA . VAL A 1 207 ? -3.925 17.851 6.283 1.00 97.00 207 VAL A CA 1
ATOM 1645 C C . VAL A 1 207 ? -4.784 18.090 7.528 1.00 97.00 207 VAL A C 1
ATOM 1647 O O . VAL A 1 207 ? -4.628 17.401 8.540 1.00 97.00 207 VAL A O 1
ATOM 1650 N N . LYS A 1 208 ? -5.736 19.033 7.468 1.00 97.25 208 LYS A N 1
ATOM 1651 C CA . LYS A 1 208 ? -6.663 19.299 8.586 1.00 97.25 208 LYS A CA 1
ATOM 1652 C C . LYS A 1 208 ? -7.496 18.058 8.924 1.00 97.25 208 LYS A C 1
ATOM 1654 O O . LYS A 1 208 ? -7.661 17.729 10.102 1.00 97.25 208 LYS A O 1
ATOM 1659 N N . ALA A 1 209 ? -8.006 17.363 7.907 1.00 96.69 209 ALA A N 1
ATOM 1660 C CA . ALA A 1 209 ? -8.802 16.154 8.085 1.00 96.69 209 ALA A CA 1
ATOM 1661 C C . ALA A 1 209 ? -7.985 15.014 8.712 1.00 96.69 209 ALA A C 1
ATOM 1663 O O . ALA A 1 209 ? -8.447 14.394 9.668 1.00 96.69 209 ALA A O 1
ATOM 1664 N N . PHE A 1 210 ? -6.765 14.776 8.234 1.00 97.69 210 PHE A N 1
ATOM 1665 C CA . PHE A 1 210 ? -5.874 13.720 8.712 1.00 97.69 210 PHE A CA 1
ATOM 1666 C C . PHE A 1 210 ? -5.465 13.926 10.169 1.00 97.69 210 PHE A C 1
ATOM 1668 O O . PHE A 1 210 ? -5.615 13.003 10.973 1.00 97.69 210 PHE A O 1
ATOM 1675 N N . LYS A 1 211 ? -5.083 15.153 10.551 1.00 97.94 211 LYS A N 1
ATOM 1676 C CA . LYS A 1 211 ? -4.829 15.513 11.958 1.00 97.94 211 LYS A CA 1
ATOM 1677 C C . LYS A 1 211 ? -6.050 15.243 12.841 1.00 97.94 211 LYS A C 1
ATOM 1679 O O . LYS A 1 211 ? -5.924 14.729 13.951 1.00 97.94 211 LYS A O 1
ATOM 1684 N N . ASN A 1 212 ? -7.252 15.545 12.346 1.00 96.75 212 ASN A N 1
ATOM 1685 C CA . ASN A 1 212 ? -8.485 15.260 13.075 1.00 96.75 212 ASN A CA 1
ATOM 1686 C C . ASN A 1 212 ? -8.787 13.751 13.172 1.00 96.75 212 ASN A C 1
ATOM 1688 O O . ASN A 1 212 ? -9.221 13.289 14.225 1.00 96.75 212 ASN A O 1
ATOM 1692 N N . TYR A 1 213 ? -8.545 12.965 12.119 1.00 95.06 213 TYR A N 1
ATOM 1693 C CA . TYR A 1 213 ? -8.720 11.508 12.155 1.00 95.06 213 TYR A CA 1
ATOM 1694 C C . TYR A 1 213 ? -7.771 10.842 13.143 1.00 95.06 213 TYR A C 1
ATOM 1696 O O . TYR A 1 213 ? -8.210 10.016 13.944 1.00 95.06 213 TYR A O 1
ATOM 1704 N N . GLU A 1 214 ? -6.504 11.247 13.136 1.00 96.50 214 GLU A N 1
ATOM 1705 C CA . GLU A 1 214 ? -5.524 10.780 14.106 1.00 96.50 214 GLU A CA 1
ATOM 1706 C C . GLU A 1 214 ? -5.948 11.145 15.534 1.00 96.50 214 GLU A C 1
ATOM 1708 O O . GLU A 1 214 ? -5.951 10.287 16.417 1.00 96.50 214 GLU A O 1
ATOM 1713 N N . LYS A 1 215 ? -6.391 12.390 15.761 1.00 95.38 215 LYS A N 1
ATOM 1714 C CA . LYS A 1 215 ? -6.913 12.824 17.063 1.00 95.38 215 LYS A CA 1
ATOM 1715 C C . LYS A 1 215 ? -8.085 11.955 17.526 1.00 95.38 215 LYS A C 1
ATOM 1717 O O . LYS A 1 215 ? -8.098 11.504 18.666 1.00 95.38 215 LYS A O 1
ATOM 1722 N N . ILE A 1 216 ? -9.042 11.660 16.644 1.00 87.81 216 ILE A N 1
ATOM 1723 C CA . ILE A 1 216 ? -10.161 10.760 16.958 1.00 87.81 216 ILE A CA 1
ATOM 1724 C C . ILE A 1 216 ? -9.643 9.370 17.353 1.00 87.81 216 ILE A C 1
ATOM 1726 O O . ILE A 1 216 ? -10.148 8.781 18.312 1.00 87.81 216 ILE A O 1
ATOM 1730 N N . ALA A 1 217 ? -8.649 8.830 16.647 1.00 87.56 217 ALA A N 1
ATOM 1731 C CA . ALA A 1 217 ? -8.076 7.527 16.967 1.00 87.56 217 ALA A CA 1
ATOM 1732 C C . ALA A 1 217 ? -7.360 7.521 18.331 1.00 87.56 217 ALA A C 1
ATOM 1734 O O . ALA A 1 217 ? -7.569 6.586 19.113 1.00 87.56 217 ALA A O 1
ATOM 1735 N N . LYS A 1 218 ? -6.610 8.589 18.640 1.00 92.00 218 LYS A N 1
ATOM 1736 C CA . LYS A 1 218 ? -5.956 8.844 19.935 1.00 92.00 218 LYS A CA 1
ATOM 1737 C C . LYS A 1 218 ? -6.965 8.916 21.079 1.00 92.00 218 LYS A C 1
ATOM 1739 O O . LYS A 1 218 ? -6.893 8.114 22.009 1.00 92.00 218 LYS A O 1
ATOM 1744 N N . ASP A 1 219 ? -7.958 9.799 20.967 1.00 89.50 219 ASP A N 1
ATOM 1745 C CA . ASP A 1 219 ? -8.978 10.036 22.000 1.00 89.50 219 ASP A CA 1
ATOM 1746 C C . ASP A 1 219 ? -9.760 8.752 22.337 1.00 89.50 219 ASP A C 1
ATOM 1748 O O . ASP A 1 219 ? -10.158 8.519 23.479 1.00 89.50 219 ASP A O 1
ATOM 1752 N N . ASN A 1 220 ? -9.945 7.875 21.344 1.00 81.81 220 ASN A N 1
ATOM 1753 C CA . ASN A 1 220 ? -10.645 6.600 21.498 1.00 81.81 220 ASN A CA 1
ATOM 1754 C C . ASN A 1 220 ? -9.722 5.407 21.805 1.00 81.81 220 ASN A C 1
ATOM 1756 O O . ASN A 1 220 ? -10.214 4.278 21.863 1.00 81.81 220 ASN A O 1
ATOM 1760 N N . LYS A 1 221 ? -8.411 5.622 21.989 1.00 86.25 221 LYS A N 1
ATOM 1761 C CA . LYS A 1 221 ? -7.404 4.571 22.230 1.00 86.25 221 LYS A CA 1
ATOM 1762 C C . LYS A 1 221 ? -7.504 3.417 21.225 1.00 86.25 221 LYS A C 1
ATOM 1764 O O . LYS A 1 221 ? -7.520 2.241 21.598 1.00 86.25 221 LYS A O 1
ATOM 1769 N N . ARG A 1 222 ? -7.643 3.745 19.937 1.00 83.25 222 ARG A N 1
ATOM 1770 C CA . ARG A 1 222 ? -7.760 2.749 18.861 1.00 83.25 222 ARG A CA 1
ATOM 1771 C C . ARG A 1 222 ? -6.389 2.199 18.484 1.00 83.25 222 ARG A C 1
ATOM 1773 O O . ARG A 1 222 ? -5.439 2.964 18.380 1.00 83.25 222 ARG A O 1
ATOM 1780 N N . ALA A 1 223 ? -6.324 0.891 18.230 1.00 87.88 223 ALA A N 1
ATOM 1781 C CA . ALA A 1 223 ? -5.170 0.242 17.602 1.00 87.88 223 ALA A CA 1
ATOM 1782 C C . ALA A 1 223 ? -3.818 0.663 18.227 1.00 87.88 223 ALA A C 1
ATOM 1784 O O . ALA A 1 223 ? -3.633 0.427 19.426 1.00 87.88 223 ALA A O 1
ATOM 1785 N N . ILE A 1 224 ? -2.912 1.295 17.468 1.00 88.50 224 ILE A N 1
ATOM 1786 C CA . ILE A 1 224 ? -1.580 1.700 17.949 1.00 88.50 224 ILE A CA 1
ATOM 1787 C C . ILE A 1 224 ? -1.642 2.581 19.213 1.00 88.50 224 ILE A C 1
ATOM 1789 O O . ILE A 1 224 ? -0.809 2.451 20.111 1.00 88.50 224 ILE A O 1
ATOM 1793 N N . TRP A 1 225 ? -2.705 3.379 19.358 1.00 89.31 225 TRP A N 1
ATOM 1794 C CA . TRP A 1 225 ? -2.932 4.295 20.480 1.00 89.31 225 TRP A CA 1
ATOM 1795 C C . TRP A 1 225 ? -3.348 3.597 21.785 1.00 89.31 225 TRP A C 1
ATOM 1797 O O . TRP A 1 225 ? -3.443 4.244 22.827 1.00 89.31 225 TRP A O 1
ATOM 1807 N N . LYS A 1 226 ? -3.574 2.273 21.784 1.00 89.00 226 LYS A N 1
ATOM 1808 C CA . LYS A 1 226 ? -3.793 1.501 23.025 1.00 89.00 226 LYS A CA 1
ATOM 1809 C C . LYS A 1 226 ? -2.563 1.509 23.935 1.00 89.00 226 LYS A C 1
ATOM 1811 O O . LYS A 1 226 ? -2.712 1.457 25.155 1.00 89.00 226 LYS A O 1
ATOM 1816 N N . GLN A 1 227 ? -1.367 1.536 23.346 1.00 89.44 227 GLN A N 1
ATOM 1817 C CA . GLN A 1 227 ? -0.087 1.568 24.058 1.00 89.44 227 GLN A CA 1
ATOM 1818 C C . GLN A 1 227 ? 0.819 2.625 23.424 1.00 89.44 227 GLN A C 1
ATOM 1820 O O . GLN A 1 227 ? 1.846 2.309 22.832 1.00 89.44 227 GLN A O 1
ATOM 1825 N N . GLU A 1 228 ? 0.424 3.890 23.556 1.00 89.38 228 GLU A N 1
ATOM 1826 C CA . GLU A 1 228 ? 1.133 5.034 22.968 1.00 89.38 228 GLU A CA 1
ATOM 1827 C C . GLU A 1 228 ? 2.625 5.083 23.343 1.00 89.38 228 GLU A C 1
ATOM 1829 O O . GLU A 1 228 ? 3.465 5.382 22.502 1.00 89.38 228 GLU A O 1
ATOM 1834 N N . SER A 1 229 ? 2.986 4.675 24.564 1.00 90.00 229 SER A N 1
ATOM 1835 C CA . SER A 1 229 ? 4.383 4.628 25.020 1.00 90.00 229 SER A CA 1
ATOM 1836 C C . SER A 1 229 ? 5.279 3.642 24.261 1.00 90.00 229 SER A C 1
ATOM 1838 O O . SER A 1 229 ? 6.498 3.703 24.406 1.00 90.00 229 SER A O 1
ATOM 1840 N N . LYS A 1 230 ? 4.708 2.722 23.473 1.00 89.00 230 LYS A N 1
ATOM 1841 C CA . LYS A 1 230 ? 5.469 1.770 22.653 1.00 89.00 230 LYS A CA 1
A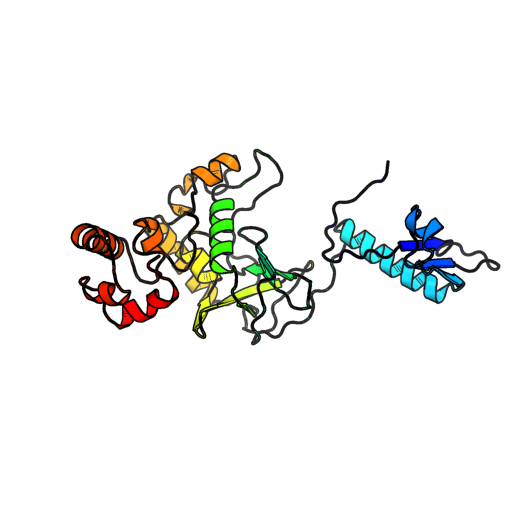TOM 1842 C C . LYS A 1 230 ? 5.691 2.239 21.221 1.00 89.00 230 LYS A C 1
ATOM 1844 O O . LYS A 1 230 ? 6.431 1.577 20.491 1.00 89.00 230 LYS A O 1
ATOM 1849 N N . ILE A 1 231 ? 5.083 3.342 20.799 1.00 89.62 231 ILE A N 1
ATOM 1850 C CA . ILE A 1 231 ? 5.267 3.865 19.444 1.00 89.62 231 ILE A CA 1
ATOM 1851 C C . ILE A 1 231 ? 6.753 4.191 19.232 1.00 89.62 231 ILE A C 1
ATOM 1853 O O . ILE A 1 231 ? 7.394 4.796 20.087 1.00 89.62 231 ILE A O 1
ATOM 1857 N N . GLY A 1 232 ? 7.321 3.718 18.120 1.00 85.69 232 GLY A N 1
ATOM 1858 C CA . GLY A 1 232 ? 8.749 3.866 17.806 1.00 85.69 232 GLY A CA 1
ATOM 1859 C C . GLY A 1 232 ? 9.682 2.857 18.491 1.00 85.69 232 GLY A C 1
ATOM 1860 O O . GLY A 1 232 ? 10.877 2.833 18.200 1.00 85.69 232 GLY A O 1
ATOM 1861 N N . THR A 1 233 ? 9.172 1.979 19.362 1.00 88.44 233 THR A N 1
ATOM 1862 C CA . THR A 1 233 ? 9.976 0.899 19.960 1.00 88.44 233 THR A CA 1
ATOM 1863 C C . THR A 1 233 ? 10.080 -0.308 19.028 1.00 88.44 233 THR A C 1
ATOM 1865 O O . THR A 1 233 ? 9.134 -0.639 18.307 1.00 88.44 233 THR A O 1
ATOM 1868 N N . LYS A 1 234 ? 11.239 -0.979 19.036 1.00 86.62 234 LYS A N 1
ATOM 1869 C CA . LYS A 1 234 ? 11.431 -2.248 18.321 1.00 86.62 234 LYS A CA 1
ATOM 1870 C C . LYS A 1 234 ? 10.855 -3.405 19.132 1.00 86.62 234 LYS A C 1
ATOM 1872 O O . LYS A 1 234 ? 11.022 -3.462 20.349 1.00 86.62 234 LYS A O 1
ATOM 1877 N N . VAL A 1 235 ? 10.207 -4.334 18.445 1.00 82.19 235 VAL A N 1
ATOM 1878 C CA . VAL A 1 235 ? 9.581 -5.526 19.013 1.00 82.19 235 VAL A CA 1
ATOM 1879 C C . VAL A 1 235 ? 9.916 -6.760 18.177 1.00 82.19 235 VAL A C 1
ATOM 1881 O O . VAL A 1 235 ? 10.204 -6.675 16.982 1.00 82.19 235 VAL A O 1
ATOM 1884 N N . LEU A 1 236 ? 9.859 -7.927 18.822 1.00 79.81 236 LEU A N 1
ATOM 1885 C CA . LEU A 1 236 ? 9.968 -9.213 18.138 1.00 79.81 236 LEU A CA 1
ATOM 1886 C C . LEU A 1 236 ? 8.767 -9.403 17.220 1.00 79.81 236 LEU A C 1
ATOM 1888 O O . LEU A 1 236 ? 7.629 -9.300 17.685 1.00 79.81 236 LEU A O 1
ATOM 1892 N N . ARG A 1 237 ? 9.008 -9.755 15.954 1.00 69.38 237 ARG A N 1
ATOM 1893 C CA . ARG A 1 237 ? 7.930 -9.919 14.967 1.00 69.38 237 ARG A CA 1
ATOM 1894 C C . ARG A 1 237 ? 6.895 -10.955 15.416 1.00 69.38 237 ARG A C 1
ATOM 1896 O O . ARG A 1 237 ? 5.700 -10.709 15.318 1.00 69.38 237 ARG A O 1
ATOM 1903 N N . ALA A 1 238 ? 7.344 -12.071 15.993 1.00 66.31 238 ALA A N 1
ATOM 1904 C CA . ALA A 1 238 ? 6.455 -13.107 16.525 1.00 66.31 238 ALA A CA 1
ATOM 1905 C C . ALA A 1 238 ? 5.536 -12.591 17.651 1.00 66.31 238 ALA A C 1
ATOM 1907 O O . ALA A 1 238 ? 4.355 -12.917 17.686 1.00 66.31 238 ALA A O 1
ATOM 1908 N N . LYS A 1 239 ? 6.046 -11.723 18.538 1.00 65.19 239 LYS A N 1
ATOM 1909 C CA . LYS A 1 239 ? 5.252 -11.138 19.635 1.00 65.19 239 LYS A CA 1
ATOM 1910 C C . LYS A 1 239 ? 4.345 -10.003 19.169 1.00 65.19 239 LYS A C 1
ATOM 1912 O O . LYS A 1 239 ? 3.360 -9.686 19.832 1.00 65.19 239 LYS A O 1
ATOM 1917 N N . GLU A 1 240 ? 4.682 -9.357 18.060 1.00 64.00 240 GLU A N 1
ATOM 1918 C CA . GLU A 1 240 ? 3.879 -8.291 17.466 1.00 64.00 240 GLU A CA 1
ATOM 1919 C C . GLU A 1 240 ? 2.587 -8.848 16.853 1.00 64.00 240 GLU A C 1
ATOM 1921 O O . GLU A 1 240 ? 1.523 -8.285 17.091 1.00 64.00 240 GLU A O 1
ATOM 1926 N N . ILE A 1 241 ? 2.652 -10.026 16.223 1.00 53.81 241 ILE A N 1
ATOM 1927 C CA . ILE A 1 241 ? 1.475 -10.765 15.731 1.00 53.81 241 ILE A CA 1
ATOM 1928 C C . ILE A 1 241 ? 0.534 -11.168 16.888 1.00 53.81 241 ILE A C 1
ATOM 1930 O O . ILE A 1 241 ? -0.685 -11.155 16.730 1.00 53.81 241 ILE A O 1
ATOM 1934 N N . GLU A 1 242 ? 1.073 -11.476 18.075 1.00 44.69 242 GLU A N 1
ATOM 1935 C CA . GLU A 1 242 ? 0.273 -11.852 19.256 1.00 44.69 242 GLU A CA 1
ATOM 1936 C C . GLU A 1 242 ? -0.280 -10.647 20.043 1.00 44.69 242 GLU A C 1
ATOM 1938 O O . GLU A 1 242 ? -1.404 -10.686 20.541 1.00 44.69 242 GLU A O 1
ATOM 1943 N N . THR A 1 243 ? 0.479 -9.551 20.162 1.00 44.78 243 THR A N 1
ATOM 1944 C CA . THR A 1 243 ? 0.046 -8.326 20.881 1.00 44.78 243 THR A CA 1
ATOM 1945 C C . THR A 1 243 ? -0.837 -7.412 20.036 1.00 44.78 243 THR A C 1
ATOM 1947 O O . THR A 1 243 ? -1.660 -6.662 20.565 1.00 44.78 243 THR A O 1
ATOM 1950 N N . GLY A 1 244 ? -0.679 -7.509 18.723 1.00 43.97 244 GLY A N 1
ATOM 1951 C CA . GLY A 1 244 ? -1.519 -6.937 17.697 1.00 43.97 244 GLY A CA 1
ATOM 1952 C C . GLY A 1 244 ? -2.082 -8.053 16.841 1.00 43.97 244 GLY A C 1
ATOM 1953 O O . GLY A 1 244 ? -1.915 -8.005 15.626 1.00 43.97 244 GLY A O 1
ATOM 1954 N N . SER A 1 245 ? -2.787 -9.014 17.455 1.00 39.16 245 SER A N 1
ATOM 1955 C CA . SER A 1 245 ? -3.794 -9.780 16.725 1.00 39.16 245 SER A CA 1
ATOM 1956 C C . SER A 1 245 ? -4.818 -8.758 16.224 1.00 39.16 245 SER A C 1
ATOM 1958 O O . SER A 1 245 ? -5.852 -8.489 16.836 1.00 39.16 245 SER A O 1
ATOM 1960 N N . ALA A 1 246 ? -4.490 -8.110 15.103 1.00 43.22 246 ALA A N 1
ATOM 1961 C CA . ALA A 1 246 ? -5.448 -7.899 14.059 1.00 43.22 246 ALA A CA 1
ATOM 1962 C C . ALA A 1 246 ? -6.000 -9.299 13.859 1.00 43.22 246 ALA A C 1
ATOM 1964 O O . ALA A 1 246 ? -5.365 -10.150 13.240 1.00 43.22 246 ALA A O 1
ATOM 1965 N N . ILE A 1 247 ? -7.135 -9.544 14.519 1.00 44.25 247 ILE A N 1
ATOM 1966 C CA . ILE A 1 247 ? -8.065 -10.595 14.150 1.00 44.25 247 ILE A CA 1
ATOM 1967 C C . ILE A 1 247 ? -7.973 -10.641 12.638 1.00 44.25 247 ILE A C 1
ATOM 1969 O O . ILE A 1 247 ? -7.986 -9.578 12.013 1.00 44.25 247 ILE A O 1
ATOM 1973 N N . GLU A 1 248 ? -7.747 -11.810 12.062 1.00 43.38 248 GLU A N 1
ATOM 1974 C CA . GLU A 1 248 ? -7.822 -11.958 10.622 1.00 43.38 248 GLU A CA 1
ATOM 1975 C C . GLU A 1 248 ? -9.242 -11.507 10.244 1.00 43.38 248 GLU A C 1
ATOM 1977 O O . GLU A 1 248 ? -10.220 -12.236 10.402 1.00 43.38 248 GLU A O 1
ATOM 1982 N N . VAL A 1 249 ? -9.395 -10.213 9.943 1.00 53.38 249 VAL A N 1
ATOM 1983 C CA . VAL A 1 249 ? -10.686 -9.590 9.692 1.00 53.38 249 VAL A CA 1
ATOM 1984 C C . VAL A 1 249 ? -10.944 -9.896 8.241 1.00 53.38 249 VAL A C 1
ATOM 1986 O O . VAL A 1 249 ? -10.694 -9.085 7.352 1.00 53.38 249 VAL A O 1
ATOM 1989 N N . VAL A 1 250 ? -11.390 -11.126 8.025 1.00 51.41 250 VAL A N 1
ATOM 1990 C CA . VAL A 1 250 ? -11.903 -11.571 6.746 1.00 51.41 250 VAL A CA 1
ATOM 1991 C C . VAL A 1 250 ? -13.151 -10.741 6.494 1.00 51.41 250 VAL A C 1
ATOM 1993 O O . VAL A 1 250 ? -14.156 -10.866 7.198 1.00 51.41 250 VAL A O 1
ATOM 1996 N N . TYR A 1 251 ? -13.052 -9.828 5.532 1.00 65.12 251 TYR A N 1
ATOM 1997 C CA . TYR A 1 251 ? -14.225 -9.170 4.991 1.00 65.12 251 TYR A CA 1
ATOM 1998 C C . TYR A 1 251 ? -14.868 -10.082 3.943 1.00 65.12 251 TYR A C 1
ATOM 2000 O O . TYR A 1 251 ? -14.152 -10.713 3.167 1.00 65.12 251 TYR A O 1
ATOM 2008 N N . PRO A 1 252 ? -16.204 -10.112 3.862 1.00 70.75 252 PRO A N 1
ATOM 2009 C CA . PRO A 1 252 ? -17.153 -9.451 4.764 1.00 70.75 252 PRO A CA 1
ATOM 2010 C C . PRO A 1 252 ? -17.139 -10.031 6.198 1.00 70.75 252 PRO A C 1
ATOM 2012 O O . PRO A 1 252 ? -17.034 -11.238 6.383 1.00 70.75 252 PRO A O 1
ATOM 2015 N N . ILE A 1 253 ? -17.274 -9.167 7.213 1.00 77.00 253 ILE A N 1
ATOM 2016 C CA . ILE A 1 253 ? -17.243 -9.520 8.642 1.00 77.00 253 ILE A CA 1
ATOM 2017 C C . ILE A 1 253 ? -18.438 -10.404 8.993 1.00 77.00 253 ILE A C 1
ATOM 2019 O O . ILE A 1 253 ? -19.594 -9.996 8.870 1.00 77.00 253 ILE A O 1
ATOM 2023 N N . ASN A 1 254 ? -18.173 -11.598 9.510 1.00 83.94 254 ASN A N 1
ATOM 2024 C CA . ASN A 1 254 ? -19.235 -12.477 9.975 1.00 83.94 254 ASN A CA 1
ATOM 2025 C C . ASN A 1 254 ? -19.823 -11.976 11.306 1.00 83.94 254 ASN A C 1
ATOM 2027 O O . ASN A 1 254 ? -19.172 -12.041 12.347 1.00 83.94 254 ASN A O 1
ATOM 2031 N N . ILE A 1 255 ? -21.071 -11.497 11.301 1.00 92.12 255 ILE A N 1
ATOM 2032 C CA . ILE A 1 255 ? -21.720 -10.941 12.506 1.00 92.12 255 ILE A CA 1
ATOM 2033 C C . ILE A 1 255 ? -22.107 -12.011 13.539 1.00 92.12 255 ILE A C 1
ATOM 2035 O O . ILE A 1 255 ? -22.326 -11.681 14.707 1.00 92.12 255 ILE A O 1
ATOM 2039 N N . ASN A 1 256 ? -22.154 -13.287 13.143 1.00 91.00 256 ASN A N 1
ATOM 2040 C CA . ASN A 1 256 ? -22.377 -14.408 14.053 1.00 91.00 256 ASN A CA 1
ATOM 2041 C C . ASN A 1 256 ? -21.113 -14.773 14.838 1.00 91.00 256 ASN A C 1
ATOM 2043 O O . ASN A 1 256 ? -21.220 -15.222 15.976 1.00 91.00 256 ASN A O 1
ATOM 2047 N N . THR A 1 257 ? -19.917 -14.511 14.316 1.00 80.81 257 THR A N 1
ATOM 2048 C CA . THR A 1 257 ? -18.665 -14.943 14.963 1.00 80.81 257 THR A CA 1
ATOM 2049 C C . THR A 1 257 ? -17.771 -13.795 15.416 1.00 80.81 257 THR A C 1
ATOM 2051 O O . THR A 1 257 ? -16.993 -13.973 16.350 1.00 80.81 257 THR A O 1
ATOM 2054 N N . ALA A 1 258 ? -17.921 -12.602 14.837 1.00 80.25 258 ALA A N 1
ATOM 2055 C CA . ALA A 1 258 ? -17.111 -11.439 15.171 1.00 80.25 258 ALA A CA 1
ATOM 2056 C C . ALA A 1 258 ? -17.192 -11.070 16.659 1.00 80.25 258 ALA A C 1
ATOM 2058 O O . ALA A 1 258 ? -18.256 -11.122 17.294 1.00 80.25 258 ALA A O 1
ATOM 2059 N N . ASP A 1 259 ? -16.049 -10.668 17.209 1.00 77.31 259 ASP A N 1
ATOM 2060 C CA . ASP A 1 259 ? -15.966 -10.125 18.555 1.00 77.31 259 ASP A CA 1
ATOM 2061 C C . ASP A 1 259 ? -16.313 -8.624 18.579 1.00 77.31 259 ASP A C 1
ATOM 2063 O O . ASP A 1 259 ? -16.578 -7.983 17.554 1.00 77.31 259 ASP A O 1
ATOM 2067 N N . GLN A 1 260 ? -16.336 -8.034 19.776 1.00 75.25 260 GLN A N 1
ATOM 2068 C CA . GLN A 1 260 ? -16.714 -6.631 19.932 1.00 75.25 260 GLN A CA 1
ATOM 2069 C C . GLN A 1 260 ? -15.744 -5.681 19.217 1.00 75.25 260 GLN A C 1
ATOM 2071 O O . GLN A 1 260 ? -16.164 -4.610 18.778 1.00 75.25 260 GLN A O 1
ATOM 2076 N N . ALA A 1 261 ? -14.456 -6.019 19.136 1.00 64.31 261 ALA A N 1
ATOM 2077 C CA . ALA A 1 261 ? -13.453 -5.178 18.497 1.00 64.31 261 ALA A CA 1
ATOM 2078 C C . ALA A 1 261 ? -13.605 -5.219 16.970 1.00 64.31 261 ALA A C 1
ATOM 2080 O O . ALA A 1 261 ? -13.648 -4.159 16.350 1.00 64.31 261 ALA A O 1
ATOM 2081 N N . THR A 1 262 ? -13.798 -6.404 16.385 1.00 68.44 262 THR A N 1
ATOM 2082 C CA . THR A 1 262 ? -14.058 -6.591 14.951 1.00 68.44 262 THR A CA 1
ATOM 2083 C C . THR A 1 262 ? -15.339 -5.893 14.512 1.00 68.44 262 THR A C 1
ATOM 2085 O O . THR A 1 262 ? -15.338 -5.172 13.520 1.00 68.44 262 THR A O 1
ATOM 2088 N N . LEU A 1 263 ? -16.429 -6.016 15.276 1.00 81.56 263 LEU A N 1
ATOM 2089 C CA . LEU A 1 263 ? -17.688 -5.330 14.956 1.00 81.56 263 LEU A CA 1
ATOM 2090 C C . LEU A 1 263 ? -17.551 -3.801 14.961 1.00 81.56 263 LEU A C 1
ATOM 2092 O O . LEU A 1 263 ? -18.261 -3.122 14.222 1.00 81.56 263 LEU A O 1
ATOM 2096 N N . GLN A 1 264 ? -16.648 -3.247 15.777 1.00 77.38 264 GLN A N 1
ATOM 2097 C CA . GLN A 1 264 ? -16.401 -1.802 15.837 1.00 77.38 264 GLN A CA 1
ATOM 2098 C C . GLN A 1 264 ? -15.658 -1.250 14.612 1.00 77.38 264 GLN A C 1
ATOM 2100 O O . GLN A 1 264 ? -15.630 -0.033 14.429 1.00 77.38 264 GLN A O 1
ATOM 2105 N N . LEU A 1 265 ? -15.091 -2.118 13.768 1.00 67.88 265 LEU A N 1
ATOM 2106 C CA . LEU A 1 265 ? -14.510 -1.728 12.482 1.00 67.88 265 LEU A CA 1
ATOM 2107 C C . LEU A 1 265 ? -15.593 -1.403 11.443 1.00 67.88 265 LEU A C 1
ATOM 2109 O O . LEU A 1 265 ? -15.322 -0.728 10.453 1.00 67.88 265 LEU A O 1
ATOM 2113 N N . LEU A 1 266 ? -16.843 -1.830 11.669 1.00 72.44 266 LEU A N 1
ATOM 2114 C CA . LEU A 1 266 ? -17.947 -1.508 10.774 1.00 72.44 266 LEU A CA 1
ATOM 2115 C C . LEU A 1 266 ? -18.313 -0.014 10.863 1.00 72.44 266 LEU A C 1
ATOM 2117 O O . LEU A 1 266 ? -18.525 0.528 11.957 1.00 72.44 266 LEU A O 1
ATOM 2121 N N . PRO A 1 267 ? -18.485 0.678 9.722 1.00 57.03 267 PRO A N 1
ATOM 2122 C CA . PRO A 1 267 ? -18.687 2.118 9.689 1.00 57.03 267 PRO A CA 1
ATOM 2123 C C . PRO A 1 267 ? -19.937 2.560 10.465 1.00 57.03 267 PRO A C 1
ATOM 2125 O O . PRO A 1 267 ? -21.096 2.338 10.085 1.00 57.03 267 PRO A O 1
ATOM 2128 N N . GLY A 1 268 ? -19.690 3.284 11.558 1.00 66.50 268 GLY A N 1
ATOM 2129 C CA . GLY A 1 268 ? -20.707 3.819 12.463 1.00 66.50 268 GLY A CA 1
ATOM 2130 C C . GLY A 1 268 ? -21.342 2.788 13.399 1.00 66.50 268 GLY A C 1
ATOM 2131 O O . GLY A 1 268 ? -22.468 3.022 13.860 1.00 66.50 268 GLY A O 1
ATOM 2132 N N . ILE A 1 269 ? -20.619 1.700 13.678 1.00 76.75 269 ILE A N 1
ATOM 2133 C CA . ILE A 1 269 ? -20.820 0.780 14.797 1.00 76.75 269 ILE A CA 1
ATOM 2134 C C . ILE A 1 269 ? -19.732 1.074 15.840 1.00 76.75 269 ILE A C 1
ATOM 2136 O O . ILE A 1 269 ? -18.571 0.747 15.665 1.00 76.75 269 ILE A O 1
ATOM 2140 N N . GLY A 1 270 ? -20.100 1.754 16.928 1.00 62.16 270 GLY A N 1
ATOM 2141 C CA . GLY A 1 270 ? -19.219 1.959 18.088 1.00 62.16 270 GLY A CA 1
ATOM 2142 C C . GLY A 1 270 ? -19.477 0.926 19.187 1.00 62.16 270 GLY A C 1
ATOM 2143 O O . GLY A 1 270 ? -20.391 0.109 19.059 1.00 62.16 270 GLY A O 1
ATOM 2144 N N . LYS A 1 271 ? -18.743 1.013 20.305 1.00 73.25 271 LYS A N 1
ATOM 2145 C CA . LYS A 1 271 ? -18.845 0.101 21.464 1.00 73.25 271 LYS A CA 1
ATOM 2146 C C . LYS A 1 271 ? -20.286 -0.254 21.854 1.00 73.25 271 LYS A C 1
ATOM 2148 O O . LYS A 1 271 ? -20.601 -1.428 22.005 1.00 73.25 271 LYS A O 1
ATOM 2153 N N . THR A 1 272 ? -21.173 0.742 21.946 1.00 88.75 272 THR A N 1
ATOM 2154 C CA . THR A 1 272 ? -22.594 0.550 22.291 1.00 88.75 272 THR A CA 1
ATOM 2155 C C . THR A 1 272 ? -23.343 -0.311 21.276 1.00 88.75 272 THR A C 1
ATOM 2157 O O . THR A 1 272 ? -24.121 -1.176 21.662 1.00 88.75 272 THR A O 1
ATOM 2160 N N . TYR A 1 273 ? -23.129 -0.084 19.979 1.00 85.25 273 TYR A N 1
ATOM 2161 C CA . TYR A 1 273 ? -23.796 -0.859 18.933 1.00 85.25 273 TYR A CA 1
ATOM 2162 C C . TYR A 1 273 ? -23.211 -2.265 18.829 1.00 85.25 273 TYR A C 1
ATOM 2164 O O . TYR A 1 273 ? -23.974 -3.215 18.718 1.00 85.25 273 TYR A O 1
ATOM 2172 N N . ALA A 1 274 ? -21.889 -2.406 18.945 1.00 82.81 274 ALA A N 1
ATOM 2173 C CA . ALA A 1 274 ? 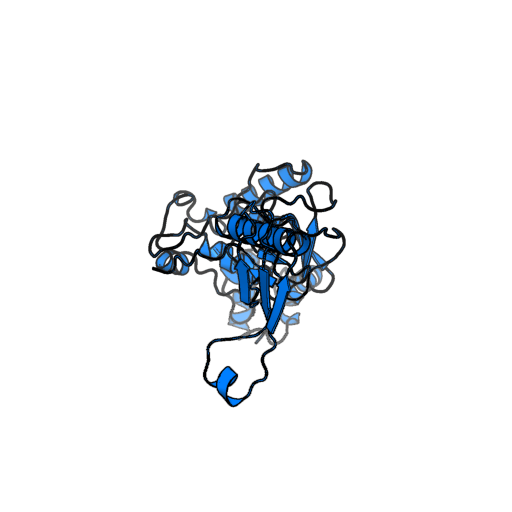-21.232 -3.708 18.981 1.00 82.81 274 ALA A CA 1
ATOM 2174 C C . ALA A 1 274 ? -21.730 -4.562 20.160 1.00 82.81 274 ALA A C 1
ATOM 2176 O O . ALA A 1 274 ? -22.055 -5.729 19.970 1.00 82.81 274 ALA A O 1
ATOM 2177 N N . SER A 1 275 ? -21.888 -3.969 21.352 1.00 88.12 275 SER A N 1
ATOM 2178 C CA . SER A 1 275 ? -22.501 -4.651 22.502 1.00 88.12 275 SER A CA 1
ATOM 2179 C C . SER A 1 275 ? -23.919 -5.133 22.201 1.00 88.12 275 SER A C 1
ATOM 2181 O O . SER A 1 275 ? -24.222 -6.287 22.469 1.00 88.12 275 SER A O 1
ATOM 2183 N N . ARG A 1 276 ? -24.763 -4.291 21.591 1.00 96.44 276 ARG A N 1
ATOM 2184 C CA . ARG A 1 276 ? -26.142 -4.670 21.238 1.00 96.44 276 ARG A CA 1
ATOM 2185 C C . ARG A 1 276 ? -26.216 -5.766 20.173 1.00 96.44 276 ARG A C 1
ATOM 2187 O O . ARG A 1 276 ? -27.121 -6.586 20.217 1.00 96.44 276 ARG A O 1
ATOM 2194 N N . ILE A 1 277 ? -25.286 -5.777 19.215 1.00 94.50 277 ILE A N 1
ATOM 2195 C CA . ILE A 1 277 ? -25.180 -6.844 18.205 1.00 94.50 277 ILE A CA 1
ATOM 2196 C C . ILE A 1 277 ? -24.856 -8.178 18.882 1.00 94.50 277 ILE A C 1
ATOM 2198 O O . ILE A 1 277 ? -25.502 -9.180 18.588 1.00 94.50 277 ILE A O 1
ATOM 220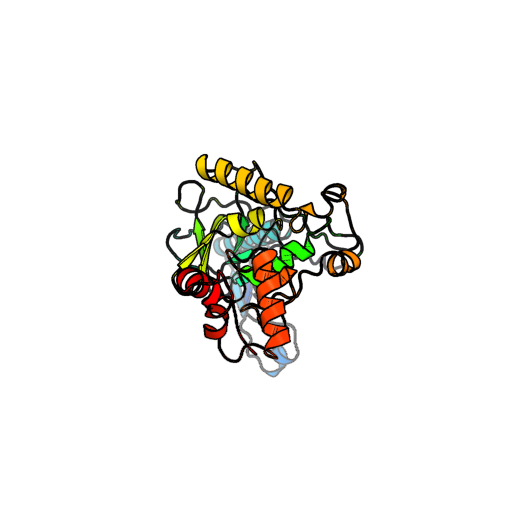2 N N . ILE A 1 278 ? -23.906 -8.185 19.820 1.00 92.94 278 ILE A N 1
ATOM 2203 C CA . ILE A 1 278 ? -23.536 -9.387 20.579 1.00 92.94 278 ILE A CA 1
ATOM 2204 C C . ILE A 1 278 ? -24.684 -9.848 21.486 1.00 92.94 278 ILE A C 1
ATOM 2206 O O . ILE A 1 278 ? -24.960 -11.041 21.548 1.00 92.94 278 ILE A O 1
ATOM 2210 N N . GLU A 1 279 ? -25.361 -8.921 22.162 1.00 94.75 279 GLU A N 1
ATOM 2211 C CA . GLU A 1 279 ? -26.516 -9.211 23.021 1.00 94.75 279 GLU A CA 1
ATOM 2212 C C . GLU A 1 279 ? -27.652 -9.856 22.217 1.00 94.75 279 GLU A C 1
ATOM 2214 O O . GLU A 1 279 ? -28.060 -10.975 22.522 1.00 94.75 279 GLU A O 1
ATOM 2219 N N . TYR A 1 280 ? -28.053 -9.233 21.102 1.00 96.69 280 TYR A N 1
ATOM 2220 C CA . TYR A 1 280 ? -29.060 -9.791 20.198 1.00 96.69 280 TYR A CA 1
ATOM 2221 C C . TYR A 1 280 ? -28.665 -11.187 19.695 1.00 96.69 280 TYR A C 1
ATOM 2223 O O . TYR A 1 280 ? -29.490 -12.101 19.686 1.00 96.69 280 TYR A O 1
ATOM 2231 N N . ARG A 1 281 ? -27.396 -11.373 19.306 1.00 94.50 281 ARG A N 1
ATOM 2232 C CA . ARG A 1 281 ? -26.858 -12.664 18.860 1.00 94.50 281 ARG A CA 1
ATOM 2233 C C . ARG A 1 281 ? -27.022 -13.751 19.924 1.00 94.50 281 ARG A C 1
ATOM 2235 O O . ARG A 1 281 ? -27.412 -14.865 19.588 1.00 94.50 281 ARG A O 1
ATOM 2242 N N . LEU A 1 282 ? -26.706 -13.446 21.182 1.00 92.00 282 LEU A N 1
ATOM 2243 C CA . LEU A 1 282 ? -26.786 -14.402 22.290 1.00 92.00 282 LEU A CA 1
ATOM 2244 C C . LEU A 1 282 ? -28.236 -14.779 22.612 1.00 92.00 282 LEU A C 1
ATOM 2246 O O . LEU A 1 282 ? -28.528 -15.956 22.805 1.00 92.00 282 LEU A O 1
ATOM 2250 N N . GLU A 1 283 ? -29.146 -13.805 22.609 1.00 94.94 283 GLU A N 1
ATOM 2251 C CA . GLU A 1 283 ? -30.573 -14.030 22.877 1.00 94.94 283 GLU A CA 1
ATOM 2252 C C . GLU A 1 283 ? -31.261 -14.849 21.775 1.00 94.94 283 GLU A C 1
ATOM 2254 O O . GLU A 1 283 ? -32.108 -15.695 22.060 1.00 94.94 283 GLU A O 1
ATOM 2259 N N . ASN A 1 284 ? -30.877 -14.629 20.514 1.00 92.31 284 ASN A N 1
ATOM 2260 C CA . ASN A 1 284 ? -31.546 -15.207 19.343 1.00 92.31 284 ASN A CA 1
ATOM 2261 C C . ASN A 1 284 ? -30.794 -16.399 18.729 1.00 92.31 284 ASN A C 1
ATOM 2263 O O . ASN A 1 284 ? -31.203 -16.909 17.689 1.00 92.31 284 ASN A O 1
ATOM 2267 N N . LYS A 1 285 ? -29.716 -16.869 19.378 1.00 90.94 285 LYS A N 1
ATOM 2268 C CA . LYS A 1 285 ? -28.824 -17.938 18.884 1.00 90.94 285 LYS A CA 1
ATOM 2269 C C . LYS A 1 285 ? -28.223 -17.643 17.499 1.00 90.94 285 LYS A C 1
ATOM 2271 O O . LYS A 1 285 ? -28.001 -18.560 16.715 1.00 90.94 285 LYS A O 1
ATOM 2276 N N . GLY A 1 286 ? -27.946 -16.374 17.214 1.00 90.69 286 GLY A N 1
ATOM 2277 C CA . GLY A 1 286 ? -27.424 -15.913 15.927 1.00 90.69 286 GLY A CA 1
ATOM 2278 C C . GLY A 1 286 ? -28.375 -15.007 15.144 1.00 90.69 286 GLY A C 1
ATOM 2279 O O . GLY A 1 286 ? -29.502 -14.727 15.547 1.00 90.69 286 GLY A O 1
ATOM 2280 N N . PHE A 1 287 ? -27.882 -14.539 14.003 1.00 95.44 287 PHE A N 1
ATOM 2281 C CA . PHE A 1 287 ? -28.624 -13.857 12.951 1.00 95.44 287 PHE A CA 1
ATOM 2282 C C . PHE A 1 287 ? -28.927 -14.864 11.840 1.00 95.44 287 PHE A C 1
ATOM 2284 O O . PHE A 1 287 ? -28.020 -15.547 11.363 1.00 95.44 287 PHE A O 1
ATOM 2291 N N . SER A 1 288 ? -30.191 -14.943 11.422 1.00 92.69 288 SER A N 1
ATOM 2292 C CA . SER A 1 288 ? -30.623 -15.800 10.304 1.00 92.69 288 SER A CA 1
ATOM 2293 C C . SER A 1 288 ? -30.642 -15.040 8.976 1.00 92.69 288 SER A C 1
ATOM 2295 O O . SER A 1 288 ? -30.608 -15.638 7.906 1.00 92.69 288 SER A O 1
ATOM 2297 N N . SER A 1 289 ? -30.702 -13.710 9.042 1.00 95.12 289 SER A N 1
ATOM 2298 C CA . SER A 1 289 ? -30.662 -12.801 7.901 1.00 95.12 289 SER A CA 1
ATOM 2299 C C . SER A 1 289 ? -29.887 -11.532 8.262 1.00 95.12 289 SER A C 1
ATOM 2301 O O . SER A 1 289 ? -29.774 -11.169 9.432 1.00 95.12 289 SER A O 1
ATOM 2303 N N . ILE A 1 290 ? -29.364 -10.817 7.264 1.00 92.62 290 ILE A N 1
ATOM 2304 C CA . ILE A 1 290 ? -28.712 -9.519 7.502 1.00 92.62 290 ILE A CA 1
ATOM 2305 C C . ILE A 1 290 ? -29.750 -8.490 7.988 1.00 92.62 290 ILE A C 1
ATOM 2307 O O . ILE A 1 290 ? -29.445 -7.595 8.777 1.00 92.62 290 ILE A O 1
ATOM 2311 N N . GLU A 1 291 ? -30.999 -8.644 7.553 1.00 95.38 291 GLU A N 1
ATOM 2312 C CA . GLU A 1 291 ? -32.155 -7.836 7.929 1.00 95.38 291 GLU A CA 1
ATOM 2313 C C . GLU A 1 291 ? -32.459 -7.890 9.431 1.00 95.38 291 GLU A C 1
ATOM 2315 O O . GLU A 1 291 ? -32.978 -6.915 9.976 1.00 95.38 291 GLU A O 1
ATOM 2320 N N . ASP A 1 292 ? -32.077 -8.966 10.126 1.00 95.44 292 ASP A N 1
ATOM 2321 C CA . ASP A 1 292 ? -32.252 -9.095 11.576 1.00 95.44 292 ASP A CA 1
ATOM 2322 C C . ASP A 1 292 ? -31.524 -7.990 12.358 1.00 95.44 292 ASP A C 1
ATOM 2324 O O . ASP A 1 292 ? -31.961 -7.613 13.446 1.00 95.44 292 ASP A O 1
ATOM 2328 N N . LEU A 1 293 ? -30.485 -7.371 11.785 1.00 95.25 293 LEU A N 1
ATOM 2329 C CA . LEU A 1 293 ? -29.832 -6.203 12.379 1.00 95.25 293 LEU A CA 1
ATOM 2330 C C . LEU A 1 293 ? -30.782 -5.006 12.564 1.00 95.25 293 LEU A C 1
ATOM 2332 O O . LEU A 1 293 ? -30.525 -4.175 13.432 1.00 95.25 293 LEU A O 1
ATOM 2336 N N . LEU A 1 294 ? -31.888 -4.909 11.811 1.00 95.69 294 LEU A N 1
ATOM 2337 C CA . LEU A 1 294 ? -32.900 -3.853 11.988 1.00 95.69 294 LEU A CA 1
ATOM 2338 C C . LEU A 1 294 ? -33.685 -3.981 13.297 1.00 95.69 294 LEU A C 1
ATOM 2340 O O . LEU A 1 294 ? -34.277 -3.004 13.755 1.00 95.69 294 LEU A O 1
ATOM 2344 N N . LYS A 1 295 ? -33.690 -5.168 13.912 1.00 94.94 295 LYS A N 1
ATOM 2345 C CA . LYS A 1 295 ? -34.347 -5.409 15.204 1.00 94.94 295 LYS A CA 1
ATOM 2346 C C . LYS A 1 295 ? -33.550 -4.813 16.367 1.00 94.94 295 LYS A C 1
ATOM 2348 O O . LYS A 1 295 ? -34.079 -4.638 17.462 1.00 94.94 295 LYS A O 1
ATOM 2353 N N . ILE A 1 296 ? -32.290 -4.445 16.137 1.00 95.31 296 ILE A N 1
ATOM 2354 C CA . ILE A 1 296 ? -31.431 -3.840 17.150 1.00 95.31 296 ILE A CA 1
ATOM 2355 C C . ILE A 1 296 ? -31.735 -2.350 17.271 1.00 95.31 296 ILE A C 1
ATOM 2357 O O . ILE A 1 296 ? -31.566 -1.569 16.330 1.00 95.31 296 ILE A O 1
ATOM 2361 N N . LYS A 1 297 ? -32.091 -1.915 18.485 1.00 90.38 297 LYS A N 1
ATOM 2362 C CA . LYS A 1 297 ? -32.386 -0.509 18.782 1.00 90.38 297 LYS A CA 1
ATOM 2363 C C . LYS A 1 297 ? -31.252 0.412 18.316 1.00 90.38 297 LYS A C 1
ATOM 2365 O O . LYS A 1 297 ? -30.128 0.380 18.827 1.00 90.38 297 LYS A O 1
ATOM 2370 N N . GLY A 1 298 ? -31.586 1.291 17.372 1.00 86.00 298 GLY A N 1
ATOM 2371 C CA . GLY A 1 298 ? -30.683 2.281 16.792 1.00 86.00 298 GLY A CA 1
ATOM 2372 C C . GLY A 1 298 ? -29.958 1.829 15.520 1.00 86.00 298 GLY A C 1
ATOM 2373 O O . GLY A 1 298 ? -29.288 2.658 14.912 1.00 86.00 298 GLY A O 1
ATOM 2374 N N . ILE A 1 299 ? -30.090 0.586 15.055 1.00 90.69 299 ILE A N 1
ATOM 2375 C CA . ILE A 1 299 ? -29.656 0.193 13.707 1.00 90.69 299 ILE A CA 1
ATOM 2376 C C . ILE A 1 299 ? -30.863 0.293 12.769 1.00 90.69 299 ILE A C 1
ATOM 2378 O O . ILE A 1 299 ? -31.694 -0.596 12.696 1.00 90.69 299 ILE A O 1
ATOM 2382 N N . GLY A 1 300 ? -30.981 1.424 12.069 1.00 88.94 300 GLY A N 1
ATOM 2383 C CA . GLY A 1 300 ? -32.021 1.636 11.055 1.00 88.94 300 GLY A CA 1
ATOM 2384 C C . GLY A 1 300 ? -31.532 1.346 9.634 1.00 88.94 300 GLY A C 1
ATOM 2385 O O . GLY A 1 300 ? -30.330 1.186 9.407 1.00 88.94 300 GLY A O 1
ATOM 2386 N N . ALA A 1 301 ? -32.449 1.387 8.662 1.00 87.25 301 ALA A N 1
ATOM 2387 C CA . ALA A 1 301 ? -32.188 1.091 7.247 1.00 87.25 301 ALA A CA 1
ATOM 2388 C C . ALA A 1 301 ? -30.950 1.809 6.678 1.00 87.25 301 ALA A C 1
ATOM 2390 O O . ALA A 1 301 ? -30.116 1.190 6.025 1.00 87.25 301 ALA A O 1
ATOM 2391 N N . LYS A 1 302 ? -30.765 3.097 7.004 1.00 72.88 302 LYS A N 1
ATOM 2392 C CA . LYS A 1 302 ? -29.604 3.889 6.560 1.00 72.88 302 LYS A CA 1
ATOM 2393 C C . LYS A 1 302 ? -28.270 3.347 7.085 1.00 72.88 302 LYS A C 1
ATOM 2395 O O . LYS A 1 302 ? -27.272 3.356 6.372 1.00 72.88 302 LYS A O 1
ATOM 2400 N N . ARG A 1 303 ? -28.236 2.894 8.342 1.00 81.94 303 ARG A N 1
ATOM 2401 C CA . ARG A 1 303 ? -27.029 2.318 8.951 1.00 81.94 303 ARG A CA 1
ATOM 2402 C C . ARG A 1 303 ? -26.786 0.915 8.403 1.00 81.94 303 ARG A C 1
ATOM 2404 O O . ARG A 1 303 ? -25.652 0.624 8.042 1.00 81.94 303 ARG A O 1
ATOM 2411 N N . LEU A 1 304 ? -27.839 0.106 8.272 1.00 86.06 304 LEU A N 1
ATOM 2412 C CA . LEU A 1 304 ? -27.749 -1.223 7.675 1.00 86.06 304 LEU A CA 1
ATOM 2413 C C . LEU A 1 304 ? -27.202 -1.159 6.244 1.00 86.06 304 LEU A C 1
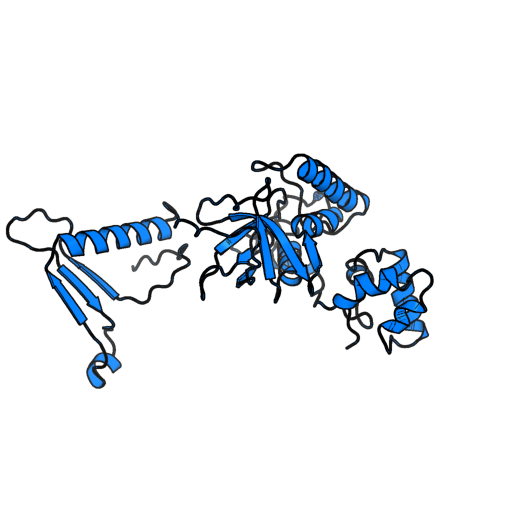ATOM 2415 O O . LEU A 1 304 ? -26.228 -1.831 5.945 1.00 86.06 304 LEU A O 1
ATOM 2419 N N . ALA A 1 305 ? -27.736 -0.286 5.388 1.00 74.19 305 ALA A N 1
ATOM 2420 C CA . ALA A 1 305 ? -27.270 -0.117 4.007 1.00 74.19 305 ALA A CA 1
ATOM 2421 C C . ALA A 1 305 ? -25.782 0.273 3.890 1.00 74.19 305 ALA A C 1
ATOM 2423 O O . ALA A 1 305 ? -25.133 -0.005 2.878 1.00 74.19 305 ALA A O 1
ATOM 2424 N N . ARG A 1 306 ? -25.232 0.923 4.925 1.00 66.00 306 ARG A N 1
ATOM 2425 C CA . ARG A 1 306 ? -23.816 1.301 4.988 1.00 66.00 306 ARG A CA 1
ATOM 2426 C C . ARG A 1 306 ? -22.912 0.130 5.367 1.00 66.00 306 ARG A C 1
ATOM 2428 O O . ARG A 1 306 ? -21.820 0.043 4.828 1.00 66.00 306 ARG A O 1
ATOM 2435 N N . ILE A 1 307 ? -23.350 -0.739 6.279 1.00 79.25 307 ILE A N 1
ATOM 2436 C CA . ILE A 1 307 ? -22.542 -1.874 6.760 1.00 79.25 307 ILE A CA 1
ATOM 2437 C C . ILE A 1 307 ? -22.796 -3.168 5.982 1.00 79.25 307 ILE A C 1
ATOM 2439 O O . ILE A 1 307 ? -21.932 -4.028 5.990 1.00 79.25 307 ILE A O 1
ATOM 2443 N N . ARG A 1 308 ? -23.936 -3.291 5.286 1.00 81.12 308 ARG A N 1
ATOM 2444 C CA . ARG A 1 308 ? -24.355 -4.470 4.509 1.00 81.12 308 ARG A CA 1
ATOM 2445 C C . ARG A 1 308 ? -23.273 -5.063 3.589 1.00 81.12 308 ARG A C 1
ATOM 2447 O O . ARG A 1 308 ? -23.119 -6.274 3.653 1.00 81.12 308 ARG A O 1
ATOM 2454 N N . PRO A 1 309 ? -22.516 -4.287 2.785 1.00 75.50 309 PRO A N 1
ATOM 2455 C CA . PRO A 1 309 ? -21.467 -4.865 1.931 1.00 75.50 309 PRO A CA 1
ATOM 2456 C C . PRO A 1 309 ? -20.249 -5.377 2.719 1.00 75.50 309 PRO A C 1
ATOM 2458 O O . PRO A 1 309 ? -19.404 -6.082 2.186 1.00 75.50 309 PRO A O 1
ATOM 2461 N N . LEU A 1 310 ? -20.144 -5.027 4.001 1.00 69.00 310 LEU A N 1
ATOM 2462 C CA . LEU A 1 310 ? -19.011 -5.356 4.861 1.00 69.00 310 LEU A CA 1
ATOM 2463 C C . LEU A 1 310 ? -19.331 -6.486 5.841 1.00 69.00 310 LEU A C 1
ATOM 2465 O O . LEU A 1 310 ? -18.503 -6.748 6.709 1.00 69.00 310 LEU A O 1
ATOM 2469 N N . ILE A 1 311 ? -20.507 -7.123 5.749 1.00 82.75 311 ILE A N 1
ATOM 2470 C CA . ILE A 1 311 ? -20.964 -8.150 6.696 1.00 82.75 311 ILE A CA 1
ATOM 2471 C C . ILE A 1 311 ? -21.519 -9.403 6.011 1.00 82.75 311 ILE A C 1
ATOM 2473 O O . ILE A 1 311 ? -22.097 -9.329 4.933 1.00 82.75 311 ILE A O 1
ATOM 2477 N N . THR A 1 312 ? -21.357 -10.556 6.659 1.00 83.69 312 THR A N 1
ATOM 2478 C CA . THR A 1 312 ? -21.851 -11.874 6.221 1.00 83.69 312 THR A CA 1
ATOM 2479 C C . THR A 1 312 ? -22.379 -12.684 7.410 1.00 83.69 312 THR A C 1
ATOM 2481 O O . THR A 1 312 ? -22.286 -12.235 8.555 1.00 83.69 312 THR A O 1
ATOM 2484 N N . LEU A 1 313 ? -22.945 -13.863 7.142 1.00 84.25 313 LEU A N 1
ATOM 2485 C CA . LEU A 1 313 ? -23.600 -14.720 8.135 1.00 84.25 313 LEU A CA 1
ATOM 2486 C C . LEU A 1 313 ? -22.976 -16.104 8.348 1.00 84.25 313 LEU A C 1
ATOM 2488 O O . LEU A 1 313 ? -23.466 -16.762 9.261 1.00 84.25 313 LEU A O 1
ATOM 2492 N N . TYR A 1 314 ? -21.992 -16.530 7.536 1.00 61.78 314 TYR A N 1
ATOM 2493 C CA . TYR A 1 314 ? -21.576 -17.944 7.401 1.00 61.78 314 TYR A CA 1
ATOM 2494 C C . TYR A 1 314 ? -21.636 -18.776 8.690 1.00 61.78 314 TYR A C 1
ATOM 2496 O O . TYR A 1 314 ? -21.048 -18.343 9.710 1.00 61.78 314 TYR A O 1
#

Foldseek 3Di:
DPPDQDQLDQDDDPKDWDWPPLPPPDPPAFIKIKTWPDDPDPCCVPVVPIDIDIDGHSVVSVVVVVVVVVSVCNSVLNAADDADWDDQVDWFAFPAQDWLQWTFTPPDPPGTFIEGEAFWAAWDAAPDQQGTQALGRLSSLVVCLQRPPWIKGWADQVSHTFDDDRRHGYTWMWIDQPNDTDTPLLLCQLQVSTDTDPPDDHHPVVSVSSVVSNVNCLVVCGRCNVCVVRGPPTGGPVVSCVVSPPPSCNFLHALLPDALNSQCSQPPQHSVNSVQSVVLCVVVVADPDLCVSCVGPPCHPVSSVRSVSSYDHD

pLDDT: mean 81.93, std 13.71, range [34.56, 97.94]

Secondary structure (DSSP, 8-state):
---------S-----EEEEESTT---TT---EEEEES--SSHHHHHH----EEEEE-HHHHHHHHHHHHHHHHHHTTS--PPPPP--TTSEEEEEEE-SSSEEEEEEETTEEEEEEETTEE-PPBPSSTT-EETTHHHHHHHHHHHHTT-EEEEE-TTSSSPEEETTEEEEEEEEEETTEEEEHHHHHHHHTSSEE---S---HHHHHHHHHHHHHHHHTT-GGGGGGGGTT-EE-HHHHHHHT------SSEETTT--HHHHTTSTT--HHHHHHHHHHHHHHTS-SSGGGGGGSTT--HHHHHHHGGGEE--